Protein AF-A0A7J3RZM1-F1 (afdb_monomer)

pLDDT: mean 89.76, std 13.7, range [32.06, 98.75]

Mean predicted aligned error: 5.86 Å

Sequence (247 aa):
MGVCNAQDGSNRLFVVEQRDVIKWFYDSEGTDDEDVFLDMRHLVISGGELGLLGLAFHPQFKQNGFFFVDYTAPSPLRTVIAGNSVDANDPKTADEDSEVILLEVPRPYSNHNGGQLAFGPDGYLCIALGGGGSAGDLQGNAQNLSSLLGKILRIDVDKASEGRNYSISQNNPFVGNSIGYKEEIYAYGLRNPWRFSFDPMTGWLWAGDVGQDRMEEVDIISKGGNCGWNLMKGSLCYGHRAVTGPG

Foldseek 3Di:
DDWDDQPLPQQKIWDDDQAFWIKIDHPDPPDPDIDTADGGNVFADDDDQAGWQEKEHQPVCNPWQKIWTWHFGVDPTWIWIWIFGADPVDSSHTDHPRTDTFDIAGAPDPDLAQTYWYAFPVRWIKGAGALRDDPQSPVCQQVDQLHPHQATFTWAQVDADVPGNTHADPPAQCPPPPPNGDSRGQEGQAHRQNDWDADPVPSWIWTFGQFPDPDTDIDGRGGHYHPCPPQDDRPHGHPPDDDDDDD

Solvent-accessible surface area (backbone atoms only — not comparable to full-atom values): 13227 Å² total; per-residue (Å²): 115,46,78,50,66,59,83,59,80,75,54,42,39,35,37,36,40,32,60,27,39,31,34,35,32,55,80,51,94,92,57,91,60,62,49,71,27,40,84,35,70,92,57,36,40,53,57,92,68,33,10,35,56,21,67,31,55,37,98,53,22,75,81,68,39,34,32,35,40,24,32,23,30,64,89,69,51,22,43,37,34,31,38,34,32,38,24,94,90,43,79,75,28,47,33,88,86,46,70,40,73,60,48,76,44,80,37,89,44,70,34,36,55,30,23,34,43,43,68,45,100,86,73,30,46,31,38,26,27,6,29,29,24,76,81,78,38,83,81,47,23,18,72,33,51,70,42,75,30,1,19,36,31,42,37,31,72,94,37,65,38,97,97,38,60,30,32,70,51,88,82,33,65,38,51,90,59,93,82,61,52,46,36,46,38,28,25,32,10,34,46,16,30,51,44,68,48,68,40,90,87,79,64,47,36,39,32,40,28,52,49,82,95,83,54,72,42,78,43,79,63,42,86,61,35,69,64,38,19,62,54,24,57,79,98,39,64,39,66,100,61,78,77,87,73,87,132

Secondary structure (DSSP, 8-state):
-EEEE-SSSS-EEEEE-TTSEEEEEESSTT---EEEEEE-TTT---BTTBSEEEEEE-TTHHHH-EEEEEEEETTTTEEEEEEEEB-SS-TTSB-TT--EEEEEEE-SSSS--EEEEEE-TTSPEEEEE---SSTT-TT-TTT-TT--SSEEEEEBSSS-BTTBSSB--TTSTTTT-SS---TTEEEE--S-EEEEEE-TTT--EEEEE--SSS--EEEEE-TT-B--TTTEETTEESSS-------

Nearest PDB structures (foldseek):
  7pgm-assembly1_A  TM=8.875E-01  e=2.073E-18  Homo sapiens
  7pgm-assembly1_C  TM=8.847E-01  e=1.074E-17  Homo sapiens
  2wg3-assembly2_D  TM=8.428E-01  e=2.581E-17  Homo sapiens
  2wft-assembly1_A  TM=8.580E-01  e=6.203E-17  Homo sapiens
  2wft-assembly2_B  TM=7.097E-01  e=3.041E-16  Homo sapiens

Structure (mmCIF, N/CA/C/O backbone):
data_AF-A0A7J3RZM1-F1
#
_entry.id   AF-A0A7J3RZM1-F1
#
loop_
_atom_site.group_PDB
_atom_site.id
_atom_site.type_symbol
_atom_site.label_atom_id
_atom_site.label_alt_id
_atom_site.label_comp_id
_atom_site.label_asym_id
_atom_site.label_entity_id
_atom_site.label_seq_id
_atom_site.pdbx_PDB_ins_code
_atom_site.Cartn_x
_atom_site.Cartn_y
_atom_site.Cartn_z
_atom_site.occupancy
_atom_site.B_iso_or_equiv
_atom_site.auth_seq_id
_atom_site.auth_comp_id
_atom_site.auth_asym_id
_atom_site.auth_atom_id
_atom_site.pdbx_PDB_model_num
ATOM 1 N N . MET A 1 1 ? -4.788 13.576 0.664 1.00 58.31 1 MET A N 1
ATOM 2 C CA . MET A 1 1 ? -5.957 13.364 1.542 1.00 58.31 1 MET A CA 1
ATOM 3 C C . MET A 1 1 ? -6.674 12.108 1.076 1.00 58.31 1 MET A C 1
ATOM 5 O O . MET A 1 1 ? -6.875 11.945 -0.127 1.00 58.31 1 MET A O 1
ATOM 9 N N . GLY A 1 2 ? -6.950 11.181 1.984 1.00 81.81 2 GLY A N 1
ATOM 10 C CA . GLY A 1 2 ? -7.692 9.948 1.712 1.00 81.81 2 GLY A CA 1
ATOM 11 C C . GLY A 1 2 ? -8.795 9.786 2.747 1.00 81.81 2 GLY A C 1
ATOM 12 O O . GLY A 1 2 ? -8.611 10.220 3.881 1.00 81.81 2 GLY A O 1
ATOM 13 N N . VAL A 1 3 ? -9.922 9.203 2.344 1.00 90.88 3 VAL A N 1
ATOM 14 C CA . VAL A 1 3 ? -11.028 8.853 3.241 1.00 90.88 3 VAL A CA 1
ATOM 15 C C . VAL A 1 3 ? -11.356 7.384 3.018 1.00 90.88 3 VAL A C 1
ATOM 17 O O . VAL A 1 3 ? -11.506 6.965 1.869 1.00 90.88 3 VAL A O 1
ATOM 20 N N . CYS A 1 4 ? -11.446 6.598 4.087 1.00 92.38 4 CYS A N 1
ATOM 21 C CA . CYS A 1 4 ? -11.851 5.197 4.005 1.00 92.38 4 CYS A CA 1
ATOM 22 C C . CYS A 1 4 ? -12.697 4.774 5.212 1.00 92.38 4 CYS A C 1
ATOM 24 O O . CYS A 1 4 ? -12.737 5.447 6.237 1.00 92.38 4 CYS A O 1
ATOM 26 N N . ASN A 1 5 ? -13.394 3.650 5.068 1.00 93.50 5 ASN A N 1
ATOM 27 C CA . ASN A 1 5 ? -14.151 2.995 6.129 1.00 93.50 5 ASN A CA 1
ATOM 28 C C . ASN A 1 5 ? -13.469 1.663 6.470 1.00 93.50 5 ASN A C 1
ATOM 30 O O . ASN A 1 5 ? -12.991 0.970 5.571 1.00 93.50 5 ASN A O 1
ATOM 34 N N . ALA A 1 6 ? -13.452 1.297 7.751 1.00 94.69 6 ALA A N 1
ATOM 35 C CA . ALA A 1 6 ? -12.798 0.074 8.222 1.00 94.69 6 ALA A CA 1
ATOM 36 C C . ALA A 1 6 ? -13.621 -1.213 8.021 1.00 94.69 6 ALA A C 1
ATOM 38 O O . ALA A 1 6 ? -13.145 -2.304 8.322 1.00 94.69 6 ALA A O 1
ATOM 39 N N . GLN A 1 7 ? -14.857 -1.096 7.523 1.00 92.56 7 GLN A N 1
ATOM 40 C CA . GLN A 1 7 ? -15.795 -2.194 7.263 1.00 92.56 7 GLN A CA 1
ATOM 41 C C . GLN A 1 7 ? -16.082 -3.081 8.492 1.00 92.56 7 GLN A C 1
ATOM 43 O O . GLN A 1 7 ? -16.466 -4.242 8.373 1.00 92.56 7 GLN A O 1
ATOM 48 N N . ASP A 1 8 ? -15.958 -2.521 9.698 1.00 94.06 8 ASP A N 1
ATOM 49 C CA . ASP A 1 8 ? -16.234 -3.181 10.983 1.00 94.06 8 ASP A CA 1
ATOM 50 C C . ASP A 1 8 ? -17.713 -3.087 11.422 1.00 94.06 8 ASP A C 1
ATOM 52 O O . ASP A 1 8 ? -18.143 -3.735 12.388 1.00 94.06 8 ASP A O 1
ATOM 56 N N . GLY A 1 9 ? -18.516 -2.325 10.676 1.00 92.31 9 GLY A N 1
ATOM 57 C CA . GLY A 1 9 ? -19.917 -2.030 10.973 1.00 92.31 9 GLY A CA 1
ATOM 58 C C . GLY A 1 9 ? -20.113 -0.875 11.957 1.00 92.31 9 GLY A C 1
ATOM 59 O O . GLY A 1 9 ? -21.239 -0.664 12.399 1.00 92.31 9 GLY A O 1
ATOM 60 N N . SER A 1 10 ? -19.056 -0.132 12.308 1.00 91.44 10 SER A N 1
ATOM 61 C CA . SER A 1 10 ? -19.155 1.036 13.190 1.00 91.44 10 SER A CA 1
ATOM 62 C C . SER A 1 10 ? -19.579 2.316 12.459 1.00 91.44 10 SER A C 1
ATOM 64 O O . SER A 1 10 ? -19.814 3.323 13.116 1.00 91.44 10 SER A O 1
ATOM 66 N N . ASN A 1 11 ? -19.598 2.312 11.120 1.00 90.69 11 ASN A N 1
ATOM 67 C CA . ASN A 1 11 ? -19.803 3.492 10.265 1.00 90.69 11 ASN A CA 1
ATOM 68 C C . ASN A 1 11 ? -18.813 4.643 10.526 1.00 90.69 11 ASN A C 1
ATOM 70 O O . ASN A 1 11 ? -19.126 5.803 10.271 1.00 90.69 11 ASN A O 1
ATOM 74 N N . ARG A 1 12 ? -17.606 4.339 11.023 1.00 93.44 12 ARG A N 1
ATOM 75 C CA . ARG A 1 12 ? -16.536 5.339 11.120 1.00 93.44 12 ARG A CA 1
ATOM 76 C C . ARG A 1 12 ? -15.929 5.597 9.747 1.00 93.44 12 ARG A C 1
ATOM 78 O O . ARG A 1 12 ? -15.641 4.656 9.001 1.00 93.44 12 ARG A O 1
ATOM 85 N N . LEU A 1 13 ? -15.696 6.862 9.441 1.00 94.38 13 LEU A N 1
ATOM 86 C CA . LEU A 1 13 ? -14.844 7.301 8.349 1.00 94.38 13 LEU A CA 1
ATOM 87 C C . LEU A 1 13 ? -13.516 7.761 8.929 1.00 94.38 13 LEU A C 1
ATOM 89 O O . LEU A 1 13 ? -13.482 8.453 9.940 1.00 94.38 13 LEU A O 1
ATOM 93 N N . PHE A 1 14 ? -12.432 7.368 8.275 1.00 96.50 14 PHE A N 1
ATOM 94 C CA . PHE A 1 14 ? -11.070 7.699 8.661 1.00 96.50 14 PHE A CA 1
ATOM 95 C C . PHE A 1 14 ? -10.478 8.639 7.625 1.00 96.50 14 PHE A C 1
ATOM 97 O O . PHE A 1 14 ? -10.488 8.330 6.431 1.00 96.50 14 PHE A O 1
ATOM 104 N N . VAL A 1 15 ? -9.964 9.779 8.076 1.00 95.75 15 VAL A N 1
ATOM 105 C CA . VAL A 1 15 ? -9.339 10.798 7.233 1.00 95.75 15 VAL A CA 1
ATOM 106 C C . VAL A 1 15 ? -7.846 10.761 7.446 1.00 95.75 15 VAL A C 1
ATOM 108 O O . VAL A 1 15 ? -7.356 10.988 8.549 1.00 95.75 15 VAL A O 1
ATOM 111 N N . VAL A 1 16 ? -7.127 10.531 6.355 1.00 96.88 16 VAL A N 1
ATOM 112 C CA . VAL A 1 16 ? -5.675 10.651 6.315 1.00 96.88 16 VAL A CA 1
ATOM 113 C C . VAL A 1 16 ? -5.312 12.099 6.003 1.00 96.88 16 VAL A C 1
ATOM 115 O O . VAL A 1 16 ? -5.459 12.561 4.857 1.00 96.88 16 VAL A O 1
ATOM 118 N N . GLU A 1 17 ? -4.822 12.815 7.012 1.00 96.19 17 GLU A N 1
ATOM 119 C CA . GLU A 1 17 ? -4.208 14.123 6.832 1.00 96.19 17 GLU A CA 1
ATOM 120 C C . GLU A 1 17 ? -2.773 13.920 6.344 1.00 96.19 17 GLU A C 1
ATOM 122 O O . GLU A 1 17 ? -1.952 13.305 7.017 1.00 96.19 17 GLU A O 1
ATOM 127 N N . GLN A 1 18 ? -2.452 14.462 5.161 1.00 94.88 18 GLN A N 1
ATOM 128 C CA . GLN A 1 18 ? -1.146 14.251 4.513 1.00 94.88 18 GLN A CA 1
ATOM 129 C C . GLN A 1 18 ? 0.029 14.588 5.434 1.00 94.88 18 GLN A C 1
ATOM 131 O O . GLN A 1 18 ? 1.118 14.040 5.282 1.00 94.88 18 GLN A O 1
ATOM 136 N N . ARG A 1 19 ? -0.175 15.530 6.353 1.00 94.69 19 ARG A N 1
ATOM 137 C CA . ARG A 1 19 ? 0.885 16.025 7.205 1.00 94.69 19 ARG A CA 1
ATOM 138 C C . ARG A 1 19 ? 1.465 14.916 8.084 1.00 94.69 19 ARG A C 1
ATOM 140 O O . ARG A 1 19 ? 2.684 14.768 8.058 1.00 94.69 19 ARG A O 1
ATOM 147 N N . ASP A 1 20 ? 0.621 14.184 8.819 1.00 95.19 20 ASP A N 1
ATOM 148 C CA . ASP A 1 20 ? 1.076 13.301 9.908 1.00 95.19 20 ASP A CA 1
ATOM 149 C C . ASP A 1 20 ? -0.016 12.558 10.716 1.00 95.19 20 ASP A C 1
ATOM 151 O O . ASP A 1 20 ? 0.337 11.638 11.450 1.00 95.19 20 ASP A O 1
ATOM 155 N N . VAL A 1 21 ? -1.303 12.915 10.634 1.00 97.19 21 VAL A N 1
ATOM 156 C CA . VAL A 1 21 ? -2.342 12.372 11.537 1.00 97.19 21 VAL A CA 1
ATOM 157 C C . VAL A 1 21 ? -3.461 11.658 10.771 1.00 97.19 21 VAL A C 1
ATOM 159 O O . VAL A 1 21 ? -3.863 12.071 9.680 1.00 97.19 21 VAL A O 1
ATOM 162 N N . ILE A 1 22 ? -4.003 10.598 11.372 1.00 97.88 22 ILE A N 1
ATOM 163 C CA . ILE A 1 22 ? -5.267 9.975 10.970 1.00 97.88 22 ILE A CA 1
ATOM 164 C C . ILE A 1 22 ? -6.324 10.352 11.997 1.00 97.88 22 ILE A C 1
ATOM 166 O O . ILE A 1 22 ? -6.131 10.134 13.191 1.00 97.88 22 ILE A O 1
ATOM 170 N N . LYS A 1 23 ? -7.454 10.880 11.536 1.00 96.56 23 LYS A N 1
ATOM 171 C CA . LYS A 1 23 ? -8.636 11.140 12.370 1.00 96.56 23 LYS A CA 1
ATOM 172 C C . LYS A 1 23 ? -9.760 10.194 12.002 1.00 96.56 23 LYS A C 1
ATOM 174 O O . LYS A 1 23 ? -9.793 9.707 10.871 1.00 96.56 23 LYS A O 1
ATOM 179 N N . TRP A 1 24 ? -10.696 9.974 12.912 1.00 95.56 24 TRP A N 1
ATOM 180 C CA . TRP A 1 24 ? -11.954 9.306 12.603 1.00 95.56 24 TRP A CA 1
ATOM 181 C C . TRP A 1 24 ? -13.145 10.183 12.989 1.00 95.56 24 TRP A C 1
ATOM 183 O O . TRP A 1 24 ? -13.041 10.998 13.898 1.00 95.56 24 TRP A O 1
ATOM 193 N N . PHE A 1 25 ? -14.266 10.002 12.296 1.00 92.75 25 PHE A N 1
ATOM 194 C CA . PHE A 1 25 ? -15.570 10.574 12.643 1.00 92.75 25 PHE A CA 1
ATOM 195 C C . PHE A 1 25 ? -16.688 9.600 12.236 1.00 92.75 25 PHE A C 1
ATOM 197 O O . PHE A 1 25 ? -16.453 8.692 11.432 1.00 92.75 25 PHE A O 1
ATOM 204 N N . TYR A 1 26 ? -17.897 9.735 12.784 1.00 90.44 26 TYR A N 1
ATOM 205 C CA . TYR A 1 26 ? -19.038 8.908 12.358 1.00 90.44 26 TYR A CA 1
ATOM 206 C C . TYR A 1 26 ? -19.730 9.465 11.112 1.00 90.44 26 TYR A C 1
ATOM 208 O O . TYR A 1 26 ? -20.001 10.659 11.015 1.00 90.44 26 TYR A O 1
ATOM 216 N N . ASP A 1 27 ? -20.099 8.573 10.193 1.00 82.31 27 ASP A N 1
ATOM 217 C CA . ASP A 1 27 ? -20.959 8.884 9.047 1.00 82.31 27 ASP A CA 1
ATOM 218 C C . ASP A 1 27 ? -22.439 8.941 9.472 1.00 82.31 27 ASP A C 1
ATOM 220 O O . ASP A 1 27 ? -23.258 8.089 9.115 1.00 82.31 27 ASP A O 1
ATOM 224 N N . SER A 1 28 ? -22.777 9.904 10.332 1.00 78.44 28 SER A N 1
ATOM 225 C CA . SER A 1 28 ? -24.152 10.169 10.765 1.00 78.44 28 SER A CA 1
ATOM 226 C C . SER A 1 28 ? -24.427 11.664 10.879 1.00 78.44 28 SER A C 1
ATOM 228 O O . SER A 1 28 ? -23.623 12.416 11.427 1.00 78.44 28 SER A O 1
ATOM 230 N N . GLU A 1 29 ? -25.590 12.102 10.387 1.00 64.38 29 GLU A N 1
ATOM 231 C CA . GLU A 1 29 ? -26.009 13.501 10.506 1.00 64.38 29 GLU A CA 1
ATOM 232 C C . GLU A 1 29 ? -26.099 13.927 11.983 1.00 64.38 29 GLU A C 1
ATOM 234 O O . GLU A 1 29 ? -26.812 13.312 12.778 1.00 64.38 29 GLU A O 1
ATOM 239 N N . GLY A 1 30 ? -25.404 15.013 12.339 1.00 63.22 30 GLY A N 1
ATOM 240 C CA . GLY A 1 30 ? -25.536 15.677 13.640 1.00 63.22 30 GLY A CA 1
ATOM 241 C C . GLY A 1 30 ? -24.627 15.168 14.764 1.00 63.22 30 GLY A C 1
ATOM 242 O O . GLY A 1 30 ? -24.867 15.526 15.916 1.00 63.22 30 GLY A O 1
ATOM 243 N N . THR A 1 31 ? -23.604 14.361 14.468 1.00 64.19 31 THR A N 1
ATOM 244 C CA . THR A 1 31 ? -22.579 13.973 15.452 1.00 64.19 31 THR A CA 1
ATOM 245 C C . THR A 1 31 ? -21.262 14.699 15.181 1.00 64.19 31 THR A C 1
ATOM 247 O O . THR A 1 31 ? -20.612 14.410 14.182 1.00 64.19 31 THR A O 1
ATOM 250 N N . ASP A 1 32 ? -20.837 15.573 16.096 1.00 70.12 32 ASP A N 1
ATOM 251 C CA . ASP A 1 32 ? -19.494 16.189 16.102 1.00 70.12 32 ASP A CA 1
ATOM 252 C C . ASP A 1 32 ? -18.439 15.266 16.761 1.00 70.12 32 ASP A C 1
ATOM 254 O O . ASP A 1 32 ? -17.432 15.737 17.284 1.00 70.12 32 ASP A O 1
ATOM 258 N N . ASP A 1 33 ? -18.699 13.954 16.821 1.00 81.56 33 ASP A N 1
ATOM 259 C CA . ASP A 1 33 ? -17.798 12.990 17.462 1.00 81.56 33 ASP A CA 1
ATOM 260 C C . ASP A 1 33 ? -16.673 12.642 16.477 1.00 81.56 33 ASP A C 1
ATOM 262 O O . ASP A 1 33 ? -16.841 11.815 15.572 1.00 81.56 33 ASP A O 1
ATOM 266 N N . GLU A 1 34 ? -15.557 13.352 16.631 1.00 89.75 34 GLU A N 1
ATOM 267 C CA . GLU A 1 34 ? -14.291 13.131 15.942 1.00 89.75 34 GLU A CA 1
ATOM 268 C C . GLU A 1 34 ? -13.152 12.991 16.956 1.00 89.75 34 GLU A C 1
ATOM 270 O O . GLU A 1 34 ? -13.143 13.659 17.991 1.00 89.75 34 GLU A O 1
ATOM 275 N N . ASP A 1 35 ? -12.169 12.146 16.649 1.00 94.69 35 ASP A N 1
ATOM 276 C CA . ASP A 1 35 ? -10.944 12.046 17.445 1.00 94.69 35 ASP A CA 1
ATOM 277 C C . ASP A 1 35 ? -9.743 11.633 16.583 1.00 94.69 35 ASP A C 1
ATOM 279 O O . ASP A 1 35 ? -9.875 11.215 15.423 1.00 94.69 35 ASP A O 1
ATOM 283 N N . VAL A 1 36 ? -8.546 11.753 17.149 1.00 96.75 36 VAL A N 1
ATOM 284 C CA . VAL A 1 36 ? -7.316 11.236 16.555 1.00 96.75 36 VAL A CA 1
ATOM 285 C C . VAL A 1 36 ? -7.319 9.713 16.652 1.00 96.75 36 VAL A C 1
ATOM 287 O O . VAL A 1 36 ? -7.387 9.137 17.731 1.00 96.75 36 VAL A O 1
ATOM 290 N N . PHE A 1 37 ? -7.223 9.056 15.498 1.00 98.06 37 PHE A N 1
ATOM 291 C CA . PHE A 1 37 ? -7.005 7.617 15.423 1.00 98.06 37 PHE A CA 1
ATOM 292 C C . PHE A 1 37 ? -5.525 7.273 15.613 1.00 98.06 37 PHE A C 1
ATOM 294 O O . PHE A 1 37 ? -5.214 6.380 16.388 1.00 98.06 37 PHE A O 1
ATOM 301 N N . LEU A 1 38 ? -4.620 7.966 14.912 1.00 98.06 38 LEU A N 1
ATOM 302 C CA . LEU A 1 38 ? -3.173 7.727 14.964 1.00 98.06 38 LEU A CA 1
ATOM 303 C C . LEU A 1 38 ? -2.400 9.033 14.747 1.00 98.06 38 LEU A C 1
ATOM 305 O O . LEU A 1 38 ? -2.690 9.766 13.797 1.00 98.06 38 LEU A O 1
ATOM 309 N N . ASP A 1 39 ? -1.382 9.281 15.572 1.00 97.50 39 ASP A N 1
ATOM 310 C CA . ASP A 1 39 ? -0.485 10.433 15.471 1.00 97.50 39 ASP A CA 1
ATOM 311 C C . ASP A 1 39 ? 0.937 10.018 15.065 1.00 97.50 39 ASP A C 1
ATOM 313 O O . ASP A 1 39 ? 1.668 9.388 15.825 1.00 97.50 39 ASP A O 1
ATOM 317 N N . MET A 1 40 ? 1.364 10.406 13.861 1.00 96.81 40 MET A N 1
ATOM 318 C CA . MET A 1 40 ? 2.682 10.059 13.315 1.00 96.81 40 MET A CA 1
ATOM 319 C C . MET A 1 40 ? 3.592 11.282 13.132 1.00 96.81 40 MET A C 1
ATOM 321 O O . MET A 1 40 ? 4.552 11.238 12.354 1.00 96.81 40 MET A O 1
ATOM 325 N N . ARG A 1 41 ? 3.341 12.386 13.853 1.00 95.94 41 ARG A N 1
ATOM 326 C CA . ARG A 1 41 ? 4.104 13.652 13.727 1.00 95.94 41 ARG A CA 1
ATOM 327 C C . ARG A 1 41 ? 5.611 13.496 13.893 1.00 95.94 41 ARG A C 1
ATOM 329 O O . ARG A 1 41 ? 6.379 14.289 13.356 1.00 95.94 41 ARG A O 1
ATOM 336 N N . HIS A 1 42 ? 6.034 12.492 14.652 1.00 94.75 42 HIS A N 1
ATOM 337 C CA . HIS A 1 42 ? 7.438 12.223 14.938 1.00 94.75 42 HIS A CA 1
ATOM 338 C C . HIS A 1 42 ? 8.134 11.359 13.868 1.00 94.75 42 HIS A C 1
ATOM 340 O O . HIS A 1 42 ? 9.364 11.302 13.851 1.00 94.75 42 HIS A O 1
ATOM 346 N N . LEU A 1 43 ? 7.375 10.726 12.966 1.00 95.75 43 LEU A N 1
ATOM 347 C CA . LEU A 1 43 ? 7.879 9.812 11.930 1.00 95.75 43 LEU A CA 1
ATOM 348 C C . LEU A 1 43 ? 7.840 10.430 10.528 1.00 95.75 43 LEU A C 1
ATOM 350 O O . LEU A 1 43 ? 8.693 10.134 9.685 1.00 95.75 43 LEU A O 1
ATOM 354 N N . VAL A 1 44 ? 6.848 11.284 10.268 1.00 97.12 44 VAL A N 1
ATOM 355 C CA . VAL A 1 44 ? 6.508 11.731 8.915 1.00 97.12 44 VAL A CA 1
ATOM 356 C C . VAL A 1 44 ? 7.220 13.030 8.541 1.00 97.12 44 VAL A C 1
ATOM 358 O O . VAL A 1 44 ? 7.212 14.015 9.276 1.00 97.12 44 VAL A O 1
ATOM 361 N N . ILE A 1 45 ? 7.779 13.064 7.329 1.00 97.19 45 ILE A N 1
ATOM 362 C CA . ILE A 1 45 ? 8.107 14.311 6.629 1.00 97.19 45 ILE A CA 1
ATOM 363 C C . ILE A 1 45 ? 7.072 14.560 5.529 1.00 97.19 45 ILE A C 1
ATOM 365 O O . ILE A 1 45 ? 6.797 13.685 4.708 1.00 97.19 45 ILE A O 1
ATOM 369 N N . SER A 1 46 ? 6.507 15.766 5.493 1.00 95.38 46 SER A N 1
ATOM 370 C CA . SER A 1 46 ? 5.448 16.145 4.552 1.00 95.38 46 SER A CA 1
ATOM 371 C C . SER A 1 46 ? 5.788 17.402 3.747 1.00 95.38 46 SER A C 1
ATOM 373 O O . SER A 1 46 ? 6.669 18.185 4.107 1.00 95.38 46 SER A O 1
ATOM 375 N N . GLY A 1 47 ? 5.101 17.575 2.613 1.00 93.19 47 GLY A N 1
ATOM 376 C CA . GLY A 1 47 ? 5.278 18.698 1.689 1.00 93.19 47 GLY A CA 1
ATOM 377 C C . GLY A 1 47 ? 5.338 18.249 0.227 1.00 93.19 47 GLY A C 1
ATOM 378 O O . GLY A 1 47 ? 5.981 17.255 -0.105 1.00 93.19 47 GLY A O 1
ATOM 379 N N . GLY A 1 48 ? 4.669 18.979 -0.669 1.00 91.69 48 GLY A N 1
ATOM 380 C CA . GLY A 1 48 ? 4.483 18.520 -2.049 1.00 91.69 48 GLY A CA 1
ATOM 381 C C . GLY A 1 48 ? 3.702 17.203 -2.074 1.00 91.69 48 GLY A C 1
ATOM 382 O O . GLY A 1 48 ? 2.587 17.143 -1.563 1.00 91.69 48 GLY A O 1
ATOM 383 N N . GLU A 1 49 ? 4.297 16.145 -2.628 1.00 92.50 49 GLU A N 1
ATOM 384 C CA . GLU A 1 49 ? 3.718 14.792 -2.613 1.00 92.50 49 GLU A CA 1
ATOM 385 C C . GLU A 1 49 ? 4.131 13.968 -1.378 1.00 92.50 49 GLU A C 1
ATOM 387 O O . GLU A 1 49 ? 3.633 12.860 -1.195 1.00 92.50 49 GLU A O 1
ATOM 392 N N . LEU A 1 50 ? 5.053 14.457 -0.538 1.00 95.94 50 LEU A N 1
ATOM 393 C CA . LEU A 1 50 ? 5.502 13.765 0.678 1.00 95.94 50 LEU A CA 1
ATOM 394 C C . LEU A 1 50 ? 4.418 13.788 1.763 1.00 95.94 50 LEU A C 1
ATOM 396 O O . LEU A 1 50 ? 3.646 14.748 1.847 1.00 95.94 50 LEU A O 1
ATOM 400 N N . GLY A 1 51 ? 4.426 12.793 2.646 1.00 96.94 51 GLY A N 1
ATOM 401 C CA . GLY A 1 51 ? 3.577 12.771 3.837 1.00 96.94 51 GLY A CA 1
ATOM 402 C C . GLY A 1 51 ? 3.091 11.377 4.201 1.00 96.94 51 GLY A C 1
ATOM 403 O O . GLY A 1 51 ? 3.694 10.391 3.779 1.00 96.94 51 GLY A O 1
ATOM 404 N N . LEU A 1 52 ? 1.994 11.322 4.953 1.00 97.50 52 LEU A N 1
ATOM 405 C CA . LEU A 1 52 ? 1.169 10.138 5.179 1.00 97.50 52 LEU A CA 1
ATOM 406 C C . LEU A 1 52 ? 0.164 10.008 4.020 1.00 97.50 52 LEU A C 1
ATOM 408 O O . LEU A 1 52 ? -0.672 10.889 3.802 1.00 97.50 52 LEU A O 1
ATOM 412 N N . LEU A 1 53 ? 0.288 8.954 3.214 1.00 96.06 53 LEU A N 1
ATOM 413 C CA . LEU A 1 53 ? -0.351 8.851 1.894 1.00 96.06 53 LEU A CA 1
ATOM 414 C C . LEU A 1 53 ? -1.382 7.723 1.793 1.00 96.06 53 LEU A C 1
ATOM 416 O O . LEU A 1 53 ? -2.380 7.877 1.070 1.00 96.06 53 LEU A O 1
ATOM 420 N N . GLY A 1 54 ? -1.159 6.630 2.523 1.00 96.31 54 GLY A N 1
ATOM 421 C CA . GLY A 1 54 ? -1.970 5.418 2.461 1.00 96.31 54 GLY A CA 1
ATOM 422 C C . GLY A 1 54 ? -2.508 4.988 3.815 1.00 96.31 54 GLY A C 1
ATOM 423 O O . GLY A 1 54 ? -1.818 5.089 4.824 1.00 96.31 54 GLY A O 1
ATOM 424 N N . LEU A 1 55 ? -3.737 4.473 3.801 1.00 98.19 55 LEU A N 1
ATOM 425 C CA . LEU A 1 55 ? -4.377 3.771 4.908 1.00 98.19 55 LEU A CA 1
ATOM 426 C C . LEU A 1 55 ? -5.220 2.633 4.331 1.00 98.19 55 LEU A C 1
ATOM 428 O O . LEU A 1 55 ? -6.085 2.876 3.487 1.00 98.19 55 LEU A O 1
ATOM 432 N N . ALA A 1 56 ? -4.990 1.411 4.801 1.00 98.12 56 ALA A N 1
ATOM 433 C CA . ALA A 1 56 ? -5.828 0.257 4.504 1.00 98.12 56 ALA A CA 1
ATOM 434 C C . ALA A 1 56 ? -6.091 -0.544 5.779 1.00 98.12 56 ALA A C 1
ATOM 436 O O . ALA A 1 56 ? -5.165 -0.884 6.508 1.00 98.12 56 ALA A O 1
ATOM 437 N N . PHE A 1 57 ? -7.351 -0.883 6.028 1.00 98.38 57 PHE A N 1
ATOM 438 C CA . PHE A 1 57 ? -7.724 -1.789 7.109 1.00 98.38 57 PHE A CA 1
ATOM 439 C C . PHE A 1 57 ? -7.624 -3.235 6.634 1.00 98.38 57 PHE A C 1
ATOM 441 O O . PHE A 1 57 ? -7.948 -3.532 5.482 1.00 98.38 57 PHE A O 1
ATOM 448 N N . HIS A 1 58 ? -7.180 -4.132 7.514 1.00 98.50 58 HIS A N 1
ATOM 449 C CA . HIS A 1 58 ? -7.177 -5.559 7.222 1.00 98.50 58 HIS A CA 1
ATOM 450 C C . HIS A 1 58 ? -8.605 -6.043 6.896 1.00 98.50 58 HIS A C 1
ATOM 452 O O . HIS A 1 58 ? -9.549 -5.602 7.553 1.00 98.50 58 HIS A O 1
ATOM 458 N N . PRO A 1 59 ? -8.817 -6.999 5.970 1.00 97.50 59 PRO A N 1
ATOM 459 C CA . PRO A 1 59 ? -10.156 -7.531 5.681 1.00 97.50 59 PRO A CA 1
ATOM 460 C C . PRO A 1 59 ? -10.867 -8.146 6.899 1.00 97.50 59 PRO A C 1
ATOM 462 O O . PRO A 1 59 ? -12.087 -8.280 6.916 1.00 97.50 59 PRO A O 1
ATOM 465 N N . GLN A 1 60 ? -10.099 -8.513 7.929 1.00 97.19 60 GLN A N 1
ATOM 466 C CA . GLN A 1 60 ? -10.580 -9.020 9.220 1.00 97.19 60 GLN A CA 1
ATOM 467 C C . GLN A 1 60 ? -10.405 -8.004 10.363 1.00 97.19 60 GLN A C 1
ATOM 469 O O . GLN A 1 60 ? -10.303 -8.400 11.523 1.00 97.19 60 GLN A O 1
ATOM 474 N N . PHE A 1 61 ? -10.355 -6.701 10.062 1.00 97.88 61 PHE A N 1
ATOM 475 C CA . PHE A 1 61 ? -10.084 -5.642 11.042 1.00 97.88 61 PHE A CA 1
ATOM 476 C C . PHE A 1 61 ? -10.998 -5.710 12.269 1.00 97.88 61 PHE A C 1
ATOM 478 O O . PHE A 1 61 ? -10.539 -5.561 13.395 1.00 97.88 61 PHE A O 1
ATOM 485 N N . LYS A 1 62 ? -12.281 -6.040 12.081 1.00 96.19 62 LYS A N 1
ATOM 486 C CA . LYS A 1 62 ? -13.228 -6.224 13.192 1.00 96.19 62 LYS A CA 1
ATOM 487 C C . LYS A 1 62 ? -12.791 -7.298 14.198 1.00 96.19 62 LYS A C 1
ATOM 489 O O . LYS A 1 62 ? -13.193 -7.246 15.356 1.00 96.19 62 LYS A O 1
ATOM 494 N N . GLN A 1 63 ? -12.042 -8.302 13.747 1.00 95.88 63 GLN A N 1
ATOM 495 C CA . GLN A 1 63 ? -11.574 -9.411 14.574 1.00 95.88 63 GLN A CA 1
ATOM 496 C C . GLN A 1 63 ? -10.149 -9.199 15.086 1.00 95.88 63 GLN A C 1
ATOM 498 O O . GLN A 1 63 ? -9.867 -9.590 16.214 1.00 95.88 63 GLN A O 1
ATOM 503 N N . ASN A 1 64 ? -9.258 -8.637 14.264 1.00 96.88 64 ASN A N 1
ATOM 504 C CA . ASN A 1 64 ? -7.825 -8.578 14.563 1.00 96.88 64 ASN A CA 1
ATOM 505 C C . ASN A 1 64 ? -7.284 -7.170 14.844 1.00 96.88 64 ASN A C 1
ATOM 507 O O . ASN A 1 64 ? -6.173 -7.051 15.344 1.00 96.88 64 ASN A O 1
ATOM 511 N N . GLY A 1 65 ? -8.042 -6.116 14.540 1.00 97.69 65 GLY A N 1
AT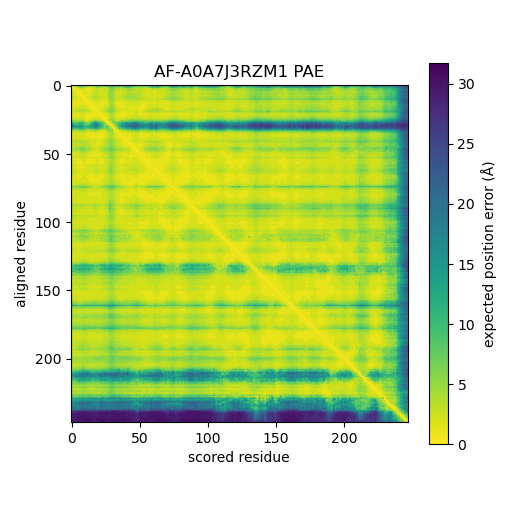OM 512 C CA . GLY A 1 65 ? -7.639 -4.735 14.783 1.00 97.69 65 GLY A CA 1
ATOM 513 C C . GLY A 1 65 ? -6.471 -4.239 13.926 1.00 97.69 65 GLY A C 1
ATOM 514 O O . GLY A 1 65 ? -5.956 -3.163 14.213 1.00 97.69 65 GLY A O 1
ATOM 515 N N . PHE A 1 66 ? -6.042 -4.979 12.895 1.00 98.56 66 PHE A N 1
ATOM 516 C CA . PHE A 1 66 ? -4.867 -4.618 12.096 1.00 98.56 66 PHE A CA 1
ATOM 517 C C . PHE A 1 66 ? -5.175 -3.654 10.953 1.00 98.56 66 PHE A C 1
ATOM 519 O O . PHE A 1 66 ? -6.135 -3.819 10.195 1.00 98.56 66 PHE A O 1
ATOM 526 N N . PHE A 1 67 ? -4.300 -2.677 10.767 1.00 98.75 67 PHE A N 1
ATOM 527 C CA . PHE A 1 67 ? -4.352 -1.731 9.661 1.00 98.75 67 PHE A CA 1
ATOM 528 C C . PHE A 1 67 ? -2.940 -1.371 9.198 1.00 98.75 67 PHE A C 1
ATOM 530 O O . PHE A 1 67 ? -1.952 -1.667 9.864 1.00 98.75 67 PHE A O 1
ATOM 537 N N . PHE A 1 68 ? -2.839 -0.760 8.024 1.00 98.75 68 PHE A N 1
ATOM 538 C CA . PHE A 1 68 ? -1.577 -0.531 7.333 1.00 98.75 68 PHE A CA 1
ATOM 539 C C . PHE A 1 68 ? -1.504 0.898 6.828 1.00 98.75 68 PHE A C 1
ATOM 541 O O . PHE A 1 68 ? -2.501 1.435 6.337 1.00 98.75 68 PHE A O 1
ATOM 548 N N . VAL A 1 69 ? -0.317 1.486 6.921 1.00 98.56 69 VAL A N 1
ATOM 549 C CA . VAL A 1 69 ? -0.040 2.863 6.514 1.00 98.56 69 VAL A CA 1
ATOM 550 C C . VAL A 1 69 ? 1.112 2.922 5.519 1.00 98.56 69 VAL A C 1
ATOM 552 O O . VAL A 1 69 ? 2.021 2.093 5.555 1.00 98.56 69 VAL A O 1
ATOM 555 N N . ASP A 1 70 ? 1.051 3.907 4.625 1.00 98.31 70 ASP A N 1
ATOM 556 C CA . ASP A 1 70 ? 2.150 4.309 3.741 1.00 98.31 70 ASP A CA 1
ATOM 557 C C . ASP A 1 70 ? 2.505 5.755 4.066 1.00 98.31 70 ASP A C 1
ATOM 559 O O . ASP A 1 70 ? 1.641 6.638 3.992 1.00 98.31 70 ASP A O 1
ATOM 563 N N . TYR A 1 71 ? 3.758 5.997 4.445 1.00 98.00 71 TYR A N 1
ATOM 564 C CA . TYR A 1 71 ? 4.240 7.336 4.747 1.00 98.00 71 TYR A CA 1
ATOM 565 C C . TYR A 1 71 ? 5.667 7.584 4.270 1.00 98.00 71 TYR A C 1
ATOM 567 O O . TYR A 1 71 ? 6.439 6.677 3.968 1.00 98.00 71 TYR A O 1
ATOM 575 N N . THR A 1 72 ? 6.039 8.860 4.195 1.00 98.19 72 THR A N 1
ATOM 576 C CA . THR A 1 72 ? 7.413 9.271 3.912 1.00 98.19 72 THR A CA 1
ATOM 577 C C . THR A 1 72 ? 8.162 9.559 5.207 1.00 98.19 72 THR A C 1
ATOM 579 O O . THR A 1 72 ? 7.764 10.448 5.958 1.00 98.19 72 THR A O 1
ATOM 582 N N . ALA A 1 73 ? 9.297 8.890 5.408 1.00 97.88 73 ALA A N 1
ATOM 583 C CA . ALA A 1 73 ? 10.213 9.148 6.515 1.00 97.88 73 ALA A CA 1
ATOM 584 C C . ALA A 1 73 ? 11.479 9.900 6.046 1.00 97.88 73 ALA A C 1
ATOM 586 O O . ALA A 1 73 ? 11.963 9.661 4.930 1.00 97.88 73 ALA A O 1
ATOM 587 N N . PRO A 1 74 ? 12.043 10.804 6.870 1.00 96.88 74 PRO A N 1
ATOM 588 C CA . PRO A 1 74 ? 13.309 11.471 6.581 1.00 96.88 74 PRO A CA 1
ATOM 589 C C . PRO A 1 74 ? 14.530 10.607 6.960 1.00 96.88 74 PRO A C 1
ATOM 591 O O . PRO A 1 74 ? 14.425 9.633 7.701 1.00 96.88 74 PRO A O 1
ATOM 594 N N . SER A 1 75 ? 15.714 11.023 6.494 1.00 93.69 75 SER A N 1
ATOM 595 C CA . SER A 1 75 ? 17.034 10.565 6.976 1.00 93.69 75 SER A CA 1
ATOM 596 C C . SER A 1 75 ? 17.290 9.038 6.994 1.00 93.69 75 SER A C 1
ATOM 598 O O . SER A 1 75 ? 17.452 8.467 8.070 1.00 93.69 75 SER A O 1
ATOM 600 N N . PRO A 1 76 ? 17.436 8.366 5.832 1.00 95.69 76 PRO A N 1
ATOM 601 C CA . PRO A 1 76 ? 17.316 8.897 4.475 1.00 95.69 76 PRO A CA 1
ATOM 602 C C . PRO A 1 76 ? 15.852 9.011 4.037 1.00 95.69 76 PRO A C 1
ATOM 604 O O . PRO A 1 76 ? 14.969 8.368 4.607 1.00 95.69 76 PRO A O 1
ATOM 607 N N . LEU A 1 77 ? 15.607 9.820 3.000 1.00 96.94 77 LEU A N 1
ATOM 608 C CA . LEU A 1 77 ? 14.280 9.946 2.402 1.00 96.94 77 LEU A CA 1
ATOM 609 C C . LEU A 1 77 ? 13.827 8.594 1.836 1.00 96.94 77 LEU A C 1
ATOM 611 O O . LEU A 1 77 ? 14.488 8.022 0.963 1.00 96.94 77 LEU A O 1
ATOM 615 N N . ARG A 1 78 ? 12.693 8.093 2.322 1.00 98.06 78 ARG A N 1
ATOM 616 C CA . ARG A 1 78 ? 12.143 6.794 1.921 1.00 98.06 78 ARG A CA 1
ATOM 617 C C . ARG A 1 78 ? 10.633 6.730 2.111 1.00 98.06 78 ARG A C 1
ATOM 619 O O . ARG A 1 78 ? 10.088 7.447 2.947 1.00 98.06 78 ARG A O 1
ATOM 626 N N . THR A 1 79 ? 9.982 5.863 1.342 1.00 98.00 79 THR A N 1
ATOM 627 C CA . THR A 1 79 ? 8.631 5.388 1.656 1.00 98.00 79 THR A CA 1
ATOM 628 C C . THR A 1 79 ? 8.741 4.276 2.692 1.00 98.00 79 THR A C 1
ATOM 630 O O . THR A 1 79 ? 9.595 3.398 2.549 1.00 98.00 79 THR A O 1
ATOM 633 N N . VAL A 1 80 ? 7.875 4.300 3.695 1.00 98.62 80 VAL A N 1
ATOM 634 C CA . VAL A 1 80 ? 7.708 3.245 4.689 1.00 98.62 80 VAL A CA 1
ATOM 635 C C . VAL A 1 80 ? 6.292 2.697 4.569 1.00 98.62 80 VAL A C 1
ATOM 637 O O . VAL A 1 80 ? 5.332 3.465 4.566 1.00 98.62 80 VAL A O 1
ATOM 640 N N . ILE A 1 81 ? 6.178 1.374 4.466 1.00 98.75 81 ILE A N 1
ATOM 641 C CA . ILE A 1 81 ? 4.916 0.648 4.594 1.00 98.75 81 ILE A CA 1
ATOM 642 C C . ILE A 1 81 ? 4.982 -0.110 5.911 1.00 98.75 81 ILE A C 1
ATOM 644 O O . ILE A 1 81 ? 5.887 -0.928 6.102 1.00 98.75 81 ILE A O 1
ATOM 648 N N . ALA A 1 82 ? 4.021 0.142 6.792 1.00 98.69 82 ALA A N 1
ATOM 649 C CA . ALA A 1 82 ? 3.975 -0.453 8.121 1.00 98.69 82 ALA A CA 1
ATOM 650 C C . ALA A 1 82 ? 2.584 -1.004 8.444 1.00 98.69 82 ALA A C 1
ATOM 652 O O . ALA A 1 82 ? 1.572 -0.440 8.022 1.00 98.69 82 ALA A O 1
ATOM 653 N N . GLY A 1 83 ? 2.547 -2.113 9.183 1.00 98.62 83 GLY A N 1
ATOM 654 C CA . GLY A 1 83 ? 1.353 -2.617 9.857 1.00 98.62 83 GLY A CA 1
ATOM 655 C C . GLY A 1 83 ? 1.283 -2.090 11.287 1.00 98.62 83 GLY A C 1
ATOM 656 O O . GLY A 1 83 ? 2.315 -1.876 11.911 1.00 98.62 83 GLY A O 1
ATOM 657 N N . ASN A 1 84 ? 0.074 -1.876 11.788 1.00 98.62 84 ASN A N 1
ATOM 658 C CA . ASN A 1 84 ? -0.226 -1.381 13.130 1.00 98.62 84 ASN A CA 1
ATOM 659 C C . ASN A 1 84 ? -1.489 -2.082 13.654 1.00 98.62 84 ASN A C 1
ATOM 661 O O . ASN A 1 84 ? -2.248 -2.673 12.874 1.00 98.62 84 ASN A O 1
ATOM 665 N N . SER A 1 85 ? -1.751 -1.981 14.955 1.00 98.50 85 SER A N 1
ATOM 666 C CA . SER A 1 85 ? -2.988 -2.443 15.591 1.00 98.50 85 SER A CA 1
ATOM 667 C C . SER A 1 85 ? -3.684 -1.340 16.380 1.00 98.50 85 SER A C 1
ATOM 669 O O . SER A 1 85 ? -3.071 -0.360 16.796 1.00 98.50 85 SER A O 1
ATOM 671 N N . VAL A 1 86 ? -4.990 -1.497 16.586 1.00 98.25 86 VAL A N 1
ATOM 672 C CA . VAL A 1 86 ? -5.739 -0.666 17.540 1.00 98.25 86 VAL A CA 1
ATOM 673 C C . VAL A 1 86 ? -5.281 -0.905 18.980 1.00 98.25 86 VAL A C 1
ATOM 675 O O . VAL A 1 86 ? -4.790 -1.991 19.297 1.00 98.25 86 VAL A O 1
ATOM 678 N N . ASP A 1 87 ? -5.495 0.079 19.854 1.00 97.31 87 ASP A N 1
ATOM 679 C CA . ASP A 1 87 ? -5.299 -0.092 21.294 1.00 97.31 87 ASP A CA 1
ATOM 680 C C . ASP A 1 87 ? -6.271 -1.163 21.819 1.00 97.31 87 ASP A C 1
ATOM 682 O O . ASP A 1 87 ? -7.473 -1.163 21.529 1.00 97.31 87 ASP A O 1
ATOM 686 N N . ALA A 1 88 ? -5.745 -2.118 22.588 1.00 93.69 88 ALA A N 1
ATOM 687 C CA . ALA A 1 88 ? -6.525 -3.234 23.120 1.00 93.69 88 ALA A CA 1
ATOM 688 C C . ALA A 1 88 ? -7.595 -2.799 24.143 1.00 93.69 88 ALA A C 1
ATOM 690 O O . ALA A 1 88 ? -8.569 -3.523 24.364 1.00 93.69 88 ALA A O 1
ATOM 691 N N . ASN A 1 89 ? -7.410 -1.641 24.777 1.00 95.31 89 ASN A N 1
ATOM 692 C CA . ASN A 1 89 ? -8.324 -1.041 25.744 1.00 95.31 89 ASN A CA 1
ATOM 693 C C . ASN A 1 89 ? -9.265 -0.017 25.095 1.00 95.31 89 ASN A C 1
ATOM 695 O O . ASN A 1 89 ? -10.367 0.179 25.611 1.00 95.31 89 ASN A O 1
ATOM 699 N N . ASP A 1 90 ? -8.862 0.601 23.979 1.00 94.31 90 ASP A N 1
ATOM 700 C CA . ASP A 1 90 ? -9.705 1.504 23.193 1.00 94.31 90 ASP A CA 1
ATOM 701 C C . ASP A 1 90 ? -9.567 1.282 21.670 1.00 94.31 90 ASP A C 1
ATOM 703 O O . ASP A 1 90 ? -8.724 1.888 21.012 1.00 94.31 90 ASP A O 1
ATOM 707 N N . PRO A 1 91 ? -10.459 0.492 21.040 1.00 90.44 91 PRO A N 1
ATOM 708 C CA . PRO A 1 91 ? -10.413 0.247 19.598 1.00 90.44 91 PRO A CA 1
ATOM 709 C C . PRO A 1 91 ? -10.793 1.476 18.742 1.00 90.44 91 PRO A C 1
ATOM 711 O O . PRO A 1 91 ? -10.908 1.380 17.507 1.00 90.44 91 PRO A O 1
ATOM 714 N N . LYS A 1 92 ? -11.048 2.634 19.371 1.00 93.25 92 LYS A N 1
ATOM 715 C CA . LYS A 1 92 ? -11.178 3.925 18.691 1.00 93.25 92 LYS A CA 1
ATOM 716 C C . LYS A 1 92 ? -9.843 4.603 18.407 1.00 93.25 92 LYS A C 1
ATOM 718 O O . LYS A 1 92 ? -9.842 5.500 17.569 1.00 93.25 92 LYS A O 1
ATOM 723 N N . THR A 1 93 ? -8.746 4.147 19.003 1.00 96.81 93 THR A N 1
ATOM 724 C CA . THR A 1 93 ? -7.395 4.671 18.777 1.00 96.81 93 THR A CA 1
ATOM 725 C C . THR A 1 93 ? -6.439 3.560 18.344 1.00 96.81 93 THR A C 1
ATOM 727 O O . THR A 1 93 ? -6.692 2.369 18.539 1.00 96.81 93 THR A O 1
ATOM 730 N N . ALA A 1 94 ? -5.344 3.944 17.699 1.00 97.94 94 ALA A N 1
ATOM 731 C CA . ALA A 1 94 ? -4.216 3.074 17.411 1.00 97.94 94 ALA A CA 1
ATOM 732 C C . ALA A 1 94 ? -3.330 2.900 18.652 1.00 97.94 94 ALA A C 1
ATOM 734 O O . ALA A 1 94 ? -3.211 3.818 19.461 1.00 97.94 94 ALA A O 1
ATOM 735 N N . ASP A 1 95 ? -2.677 1.746 18.763 1.00 97.88 95 ASP A N 1
ATOM 736 C CA . ASP A 1 95 ? -1.543 1.561 19.665 1.00 97.88 95 ASP A CA 1
ATOM 737 C C . ASP A 1 95 ? -0.288 2.137 18.987 1.00 97.88 95 ASP A C 1
ATOM 739 O O . ASP A 1 95 ? 0.180 1.598 17.979 1.00 97.88 95 ASP A O 1
ATOM 743 N N . GLU A 1 96 ? 0.236 3.248 19.512 1.00 94.06 96 GLU A N 1
ATOM 744 C CA . GLU A 1 96 ? 1.401 3.950 18.952 1.00 94.06 96 GLU A CA 1
ATOM 745 C C . GLU A 1 96 ? 2.687 3.104 18.979 1.00 94.06 96 GLU A C 1
ATOM 747 O O . GLU A 1 96 ? 3.587 3.344 18.175 1.00 94.06 96 GLU A O 1
ATOM 752 N N . ASP A 1 97 ? 2.759 2.081 19.838 1.00 95.81 97 ASP A N 1
ATOM 753 C CA . ASP A 1 97 ? 3.915 1.187 19.962 1.00 95.81 97 ASP A CA 1
ATOM 754 C C . ASP A 1 97 ? 3.775 -0.093 19.109 1.00 95.81 97 ASP A C 1
ATOM 756 O O . ASP A 1 97 ? 4.671 -0.944 19.097 1.00 95.81 97 ASP A O 1
ATOM 760 N N . SER A 1 98 ? 2.669 -0.250 18.371 1.00 98.06 98 SER A N 1
ATOM 761 C CA . SER A 1 98 ? 2.366 -1.468 17.601 1.00 98.06 98 SER A CA 1
ATOM 762 C C . SER A 1 98 ? 2.998 -1.533 16.206 1.00 98.06 98 SER A C 1
ATOM 764 O O . SER A 1 98 ? 2.782 -2.515 15.488 1.00 98.06 98 SER A O 1
ATOM 766 N N . GLU A 1 99 ? 3.760 -0.512 15.799 1.00 98.12 99 GLU A N 1
ATOM 767 C CA . GLU A 1 99 ? 4.281 -0.413 14.434 1.00 98.12 99 GLU A CA 1
ATOM 768 C C . GLU A 1 99 ? 5.212 -1.587 14.085 1.00 98.12 99 GLU A C 1
ATOM 770 O O . GLU A 1 99 ? 6.239 -1.842 14.718 1.00 98.12 99 GLU A O 1
ATOM 775 N N . VAL A 1 100 ? 4.880 -2.271 12.990 1.00 98.25 100 VAL A N 1
ATOM 776 C CA . VAL A 1 100 ? 5.706 -3.301 12.366 1.00 98.25 100 VAL A CA 1
ATOM 777 C C . VAL A 1 100 ? 6.016 -2.895 10.931 1.00 98.25 100 VAL A C 1
ATOM 779 O O . VAL A 1 100 ? 5.158 -2.920 10.046 1.00 98.25 100 VAL A O 1
ATOM 782 N N . ILE A 1 101 ? 7.283 -2.574 10.675 1.00 98.44 101 ILE A N 1
ATOM 783 C CA . ILE A 1 101 ? 7.768 -2.217 9.340 1.00 98.44 101 ILE A CA 1
ATOM 784 C C . ILE A 1 101 ? 7.669 -3.424 8.400 1.00 98.44 101 ILE A C 1
ATOM 786 O O . ILE A 1 101 ? 8.256 -4.480 8.655 1.00 98.44 101 ILE A O 1
ATOM 790 N N . LEU A 1 102 ? 6.954 -3.257 7.287 1.00 98.69 102 LEU A N 1
ATOM 791 C CA . LEU A 1 102 ? 6.860 -4.247 6.216 1.00 98.69 102 LEU A CA 1
ATOM 792 C C . LEU A 1 102 ? 7.892 -3.960 5.127 1.00 98.69 102 LEU A C 1
ATOM 794 O O . LEU A 1 102 ? 8.638 -4.851 4.733 1.00 98.69 102 LEU A O 1
ATOM 798 N N . LEU A 1 103 ? 7.959 -2.721 4.642 1.00 98.19 103 LEU A N 1
ATOM 799 C CA . LEU A 1 103 ? 8.858 -2.321 3.561 1.00 98.19 103 LEU A CA 1
ATOM 800 C C . LEU A 1 103 ? 9.419 -0.924 3.809 1.00 98.19 103 LEU A C 1
ATOM 802 O O . LEU A 1 103 ? 8.690 -0.013 4.189 1.00 98.19 103 LEU A O 1
ATOM 806 N N . GLU A 1 104 ? 10.696 -0.744 3.477 1.00 98.00 104 GLU A N 1
ATOM 807 C CA . GLU A 1 104 ? 11.332 0.567 3.363 1.00 98.00 104 GLU A CA 1
ATOM 808 C C . GLU A 1 104 ? 11.929 0.710 1.962 1.00 98.00 104 GLU A C 1
ATOM 810 O O . GLU A 1 104 ? 12.751 -0.104 1.529 1.00 98.00 104 GLU A O 1
ATOM 815 N N . VAL A 1 105 ? 11.509 1.742 1.233 1.00 97.94 105 VAL A N 1
ATOM 816 C CA . VAL A 1 105 ? 11.902 1.966 -0.163 1.00 97.94 105 VAL A CA 1
ATOM 817 C C . VAL A 1 105 ? 12.579 3.330 -0.287 1.00 97.94 105 VAL A C 1
ATOM 819 O O . VAL A 1 105 ? 11.898 4.356 -0.200 1.00 97.94 105 VAL A O 1
ATOM 822 N N . PRO A 1 106 ? 13.912 3.382 -0.488 1.00 96.88 106 PRO A N 1
ATOM 823 C CA . PRO A 1 106 ? 14.632 4.638 -0.675 1.00 96.88 106 PRO A CA 1
ATOM 824 C C . PRO A 1 106 ? 14.066 5.449 -1.841 1.00 96.88 106 PRO A C 1
ATOM 826 O O . PRO A 1 106 ? 13.792 4.896 -2.908 1.00 96.88 106 PRO A O 1
ATOM 829 N N . ARG A 1 107 ? 13.930 6.766 -1.657 1.00 92.00 107 ARG A N 1
ATOM 830 C CA . ARG A 1 107 ? 13.405 7.668 -2.688 1.00 92.00 107 ARG A CA 1
ATOM 831 C C . ARG A 1 107 ? 14.473 8.647 -3.175 1.00 92.00 107 ARG A C 1
ATOM 833 O O . ARG A 1 107 ? 15.046 9.363 -2.355 1.00 92.00 107 ARG A O 1
ATOM 840 N N . PRO A 1 108 ? 14.732 8.717 -4.495 1.00 92.00 108 PRO A N 1
ATOM 841 C CA . PRO A 1 108 ? 15.708 9.657 -5.037 1.00 92.00 108 PRO A CA 1
ATOM 842 C C . PRO A 1 108 ? 15.182 11.100 -5.074 1.00 92.00 108 PRO A C 1
ATOM 844 O O . PRO A 1 108 ? 15.983 12.030 -4.985 1.00 92.00 108 PRO A O 1
ATOM 847 N N . TYR A 1 109 ? 13.861 11.299 -5.165 1.00 92.44 109 TYR A N 1
ATOM 848 C CA . TYR A 1 109 ? 13.221 12.617 -5.17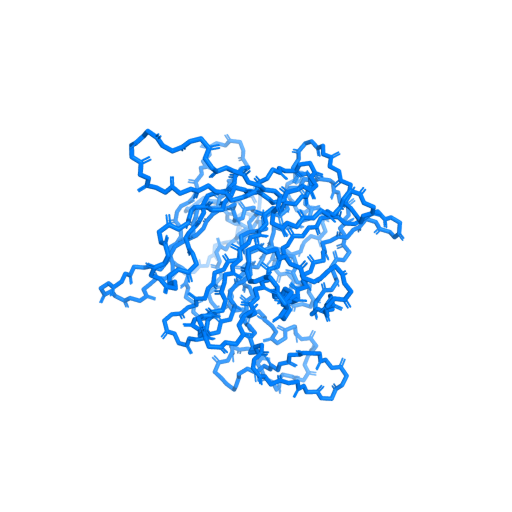3 1.00 92.44 109 TYR A CA 1
ATOM 849 C C . TYR A 1 109 ? 11.966 12.661 -4.285 1.00 92.44 109 TYR A C 1
ATOM 851 O O . TYR A 1 109 ? 11.504 11.649 -3.754 1.00 92.44 109 TYR A O 1
ATOM 859 N N . SER A 1 110 ? 11.417 13.865 -4.097 1.00 91.94 110 SER A N 1
ATOM 860 C CA . SER A 1 110 ? 10.264 14.130 -3.224 1.00 91.94 110 SER A CA 1
ATOM 861 C C . SER A 1 110 ? 8.893 13.993 -3.903 1.00 91.94 110 SER A C 1
ATOM 863 O O . SER A 1 110 ? 7.872 14.301 -3.285 1.00 91.94 110 SER A O 1
ATOM 865 N N . ASN A 1 111 ? 8.863 13.557 -5.161 1.00 89.25 111 ASN A N 1
ATOM 866 C CA . ASN A 1 111 ? 7.659 13.424 -5.974 1.00 89.25 111 ASN A CA 1
ATOM 867 C C . ASN A 1 111 ? 7.586 12.059 -6.677 1.00 89.25 111 ASN A C 1
ATOM 869 O O . ASN A 1 111 ? 8.561 11.312 -6.716 1.00 89.25 111 ASN A O 1
ATOM 873 N N . HIS A 1 112 ? 6.428 11.772 -7.267 1.00 89.94 112 HIS A N 1
ATOM 874 C CA . HIS A 1 112 ? 5.996 10.474 -7.787 1.00 89.94 112 HIS A CA 1
ATOM 875 C C . HIS A 1 112 ? 6.017 9.391 -6.714 1.00 89.94 112 HIS A C 1
ATOM 877 O O . HIS A 1 112 ? 6.718 8.380 -6.823 1.00 89.94 112 HIS A O 1
ATOM 883 N N . ASN A 1 113 ? 5.262 9.647 -5.652 1.00 87.88 113 ASN A N 1
ATOM 884 C CA . ASN A 1 113 ? 5.292 8.824 -4.452 1.00 87.88 113 ASN A CA 1
ATOM 885 C C . ASN A 1 113 ? 4.301 7.656 -4.520 1.00 87.88 113 ASN A C 1
ATOM 887 O O . ASN A 1 113 ? 4.566 6.613 -3.927 1.00 87.88 113 ASN A O 1
ATOM 891 N N . GLY A 1 114 ? 3.201 7.798 -5.269 1.00 91.62 114 GLY A N 1
ATOM 892 C CA . GLY A 1 114 ? 2.067 6.878 -5.193 1.00 91.62 114 GLY A CA 1
ATOM 893 C C . GLY A 1 114 ? 1.447 6.908 -3.795 1.00 91.62 114 GLY A C 1
ATOM 894 O O . GLY A 1 114 ? 0.965 7.947 -3.346 1.00 91.62 114 GLY A O 1
ATOM 895 N N . GLY A 1 115 ? 1.497 5.773 -3.103 1.00 93.25 115 GLY A N 1
ATOM 896 C CA . GLY A 1 115 ? 1.152 5.659 -1.688 1.00 93.25 115 GLY A CA 1
ATOM 897 C C . GLY A 1 115 ? -0.254 5.135 -1.417 1.00 93.25 115 GLY A C 1
ATOM 898 O O . GLY A 1 115 ? -0.696 5.147 -0.273 1.00 93.25 115 GLY A O 1
ATOM 899 N N . GLN A 1 116 ? -0.994 4.669 -2.432 1.00 96.12 116 GLN A N 1
ATOM 900 C CA . GLN A 1 116 ? -2.229 3.947 -2.144 1.00 96.12 116 GLN A CA 1
ATOM 901 C C . GLN A 1 116 ? -1.937 2.526 -1.652 1.00 96.12 116 GLN A C 1
ATOM 903 O O . GLN A 1 116 ? -1.159 1.783 -2.253 1.00 96.12 116 GLN A O 1
ATOM 908 N N . LEU A 1 117 ? -2.662 2.152 -0.600 1.00 98.06 117 LEU A N 1
ATOM 909 C CA . LEU A 1 117 ? -2.795 0.801 -0.083 1.00 98.06 117 LEU A CA 1
ATOM 910 C C . LEU A 1 117 ? -4.238 0.332 -0.271 1.00 98.06 117 LEU A C 1
ATOM 912 O O . LEU A 1 117 ? -5.170 1.104 -0.040 1.00 98.06 117 LEU A O 1
ATOM 916 N N . ALA A 1 118 ? -4.435 -0.923 -0.664 1.00 97.25 118 ALA A N 1
ATOM 917 C CA . ALA A 1 118 ? -5.736 -1.585 -0.585 1.00 97.25 118 ALA A CA 1
ATOM 918 C C . ALA A 1 118 ? -5.572 -3.104 -0.624 1.00 97.25 118 ALA A C 1
ATOM 920 O O . ALA A 1 118 ? -4.655 -3.621 -1.260 1.00 97.25 118 ALA A O 1
ATOM 921 N N . PHE A 1 119 ? -6.497 -3.816 0.011 1.00 97.75 119 PHE A N 1
ATOM 922 C CA . PHE A 1 119 ? -6.569 -5.266 -0.105 1.00 97.75 119 PHE A CA 1
ATOM 923 C C . PHE A 1 119 ? -7.284 -5.672 -1.388 1.00 97.75 119 PHE A C 1
ATOM 925 O O . PHE A 1 119 ? -8.349 -5.141 -1.714 1.00 97.75 119 PHE A O 1
ATOM 932 N N . GLY A 1 120 ? -6.686 -6.616 -2.110 1.00 95.69 120 GLY A N 1
ATOM 933 C CA . GLY A 1 120 ? -7.338 -7.279 -3.230 1.00 95.69 120 GLY A CA 1
ATOM 934 C C . GLY A 1 120 ? -8.447 -8.229 -2.776 1.00 95.69 120 GLY A C 1
ATOM 935 O O . GLY A 1 120 ? -8.496 -8.628 -1.609 1.00 95.69 120 GLY A O 1
ATOM 936 N N . PRO A 1 121 ? -9.325 -8.657 -3.702 1.00 94.81 121 PRO A N 1
ATOM 937 C CA . PRO A 1 121 ? -10.365 -9.652 -3.416 1.00 94.81 121 PRO A CA 1
ATOM 938 C C . PRO A 1 121 ? -9.790 -11.020 -3.012 1.00 94.81 121 PRO A C 1
ATOM 940 O O . PRO A 1 121 ? -10.503 -11.884 -2.512 1.00 94.81 121 PRO A O 1
ATOM 943 N N . ASP A 1 122 ? -8.496 -11.220 -3.241 1.00 94.75 122 ASP A N 1
ATOM 944 C CA . ASP A 1 122 ? -7.717 -12.393 -2.873 1.00 94.75 122 ASP A CA 1
ATOM 945 C C . ASP A 1 122 ? -7.079 -12.295 -1.474 1.00 94.75 122 ASP A C 1
ATOM 947 O O . ASP A 1 122 ? -6.396 -13.233 -1.064 1.00 94.75 122 ASP A O 1
ATOM 951 N N . GLY A 1 123 ? -7.297 -11.193 -0.747 1.00 96.12 123 GLY A N 1
ATOM 952 C CA . GLY A 1 123 ? -6.827 -10.990 0.625 1.00 96.12 123 GLY A CA 1
ATOM 953 C C . GLY A 1 123 ? -5.389 -10.485 0.753 1.00 96.12 123 GLY A C 1
ATOM 954 O O . GLY A 1 123 ? -4.895 -10.360 1.866 1.00 96.12 123 GLY A O 1
ATOM 955 N N . TYR A 1 124 ? -4.711 -10.161 -0.350 1.00 98.19 124 TYR A N 1
ATOM 956 C CA . TYR A 1 124 ? -3.337 -9.653 -0.310 1.00 98.19 124 TYR A CA 1
ATOM 957 C C . TYR A 1 124 ? -3.309 -8.124 -0.308 1.00 98.19 124 TYR A C 1
ATOM 959 O O . TYR A 1 124 ? -4.154 -7.477 -0.934 1.00 98.19 124 TYR A O 1
ATOM 967 N N . LEU A 1 125 ? -2.313 -7.538 0.359 1.00 98.62 125 LEU A N 1
ATOM 968 C CA . LEU A 1 125 ? -2.113 -6.092 0.368 1.00 98.62 125 LEU A CA 1
ATOM 969 C C . LEU A 1 125 ? -1.449 -5.663 -0.944 1.00 98.62 125 LEU A C 1
ATOM 971 O O . LEU A 1 125 ? -0.313 -6.054 -1.227 1.00 98.62 125 LEU A O 1
ATOM 975 N N . CYS A 1 126 ? -2.146 -4.838 -1.723 1.00 98.50 126 CYS A N 1
ATOM 976 C CA . CYS A 1 126 ? -1.600 -4.164 -2.893 1.00 98.50 126 CYS A CA 1
ATOM 977 C C . CYS A 1 126 ? -1.092 -2.768 -2.524 1.00 98.50 126 CYS A C 1
ATOM 979 O O . CYS A 1 126 ? -1.762 -2.019 -1.810 1.00 98.50 126 CYS A O 1
ATOM 981 N N . ILE A 1 127 ? 0.091 -2.422 -3.034 1.00 98.62 127 ILE A N 1
ATOM 982 C CA . ILE A 1 127 ? 0.820 -1.191 -2.701 1.00 98.62 127 ILE A CA 1
ATOM 983 C C . ILE A 1 127 ? 1.203 -0.496 -4.003 1.00 98.62 127 ILE A C 1
ATOM 985 O O . ILE A 1 127 ? 1.868 -1.094 -4.850 1.00 98.62 127 ILE A O 1
ATOM 989 N N . ALA A 1 128 ? 0.812 0.763 -4.166 1.00 97.56 128 ALA A N 1
ATOM 990 C CA . ALA A 1 128 ? 1.196 1.569 -5.317 1.00 97.56 128 ALA A CA 1
ATOM 991 C C . ALA A 1 128 ? 2.434 2.416 -5.000 1.00 97.56 128 ALA A C 1
ATOM 993 O O . ALA A 1 128 ? 2.380 3.289 -4.137 1.00 97.56 128 ALA A O 1
ATOM 994 N N . LEU A 1 129 ? 3.531 2.199 -5.728 1.00 96.75 129 LEU A N 1
ATOM 995 C CA . LEU A 1 129 ? 4.756 2.992 -5.607 1.00 96.75 129 LEU A CA 1
ATOM 996 C C . LEU A 1 129 ? 5.077 3.668 -6.936 1.00 96.75 129 LEU A C 1
ATOM 998 O O . LEU A 1 129 ? 5.267 3.000 -7.954 1.00 96.75 129 LEU A O 1
ATOM 1002 N N . GLY A 1 130 ? 5.187 4.996 -6.930 1.00 93.88 130 GLY A N 1
ATOM 1003 C CA . GLY A 1 130 ? 5.628 5.739 -8.111 1.00 93.88 130 GLY A CA 1
ATOM 1004 C C . GLY A 1 130 ? 7.113 5.540 -8.422 1.00 93.88 130 GLY A C 1
ATOM 1005 O O . GLY A 1 130 ? 7.864 4.936 -7.655 1.00 93.88 130 GLY A O 1
ATOM 1006 N N . GLY A 1 131 ? 7.544 6.018 -9.590 1.00 90.31 131 GLY A N 1
ATOM 1007 C CA . GLY A 1 131 ? 8.890 5.819 -10.143 1.00 90.31 131 GLY A CA 1
ATOM 1008 C C . GLY A 1 131 ? 10.020 6.494 -9.358 1.00 90.31 131 GLY A C 1
ATOM 1009 O O . GLY A 1 131 ? 11.184 6.358 -9.726 1.00 90.31 131 GLY A O 1
ATOM 1010 N N . GLY A 1 132 ? 9.703 7.213 -8.277 1.00 86.62 132 GLY A N 1
ATOM 1011 C CA . GLY A 1 132 ? 10.680 7.898 -7.431 1.00 86.62 132 GLY A CA 1
ATOM 1012 C C . GLY A 1 132 ? 11.004 9.326 -7.859 1.00 86.62 132 GLY A C 1
ATOM 1013 O O . GLY A 1 132 ? 11.879 9.929 -7.246 1.00 86.62 132 GLY A O 1
ATOM 1014 N N . GLY A 1 133 ? 10.306 9.857 -8.866 1.00 86.94 133 GLY A N 1
ATOM 1015 C CA . GLY A 1 133 ? 10.292 11.274 -9.230 1.00 86.94 133 GLY A CA 1
ATOM 1016 C C . GLY A 1 133 ? 11.077 11.624 -10.489 1.00 86.94 133 GLY A C 1
ATOM 1017 O O . GLY A 1 133 ? 11.458 10.757 -11.272 1.00 86.94 133 GLY A O 1
ATOM 1018 N N . SER A 1 134 ? 11.313 12.926 -10.666 1.00 82.88 134 SER A N 1
ATOM 1019 C CA 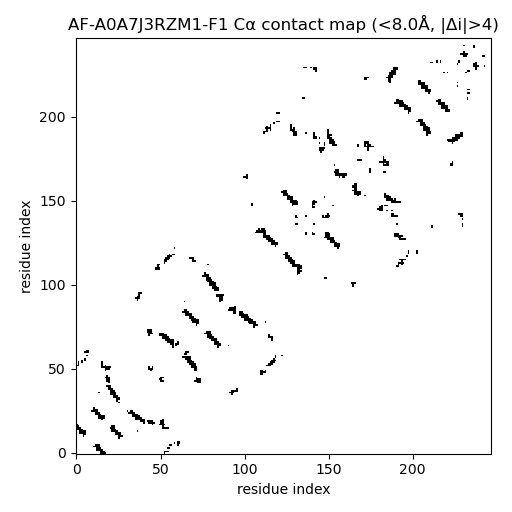. SER A 1 134 ? 11.943 13.534 -11.850 1.00 82.88 134 SER A CA 1
ATOM 1020 C C . SER A 1 134 ? 11.205 13.314 -13.183 1.00 82.88 134 SER A C 1
ATOM 1022 O O . SER A 1 134 ? 10.362 12.432 -13.352 1.00 82.88 134 SER A O 1
ATOM 1024 N N . ALA A 1 135 ? 11.514 14.166 -14.160 1.00 79.69 135 ALA A N 1
ATOM 1025 C CA . ALA A 1 135 ? 11.010 14.019 -15.516 1.00 79.69 135 ALA A CA 1
ATOM 1026 C C . ALA A 1 135 ? 11.694 12.831 -16.209 1.00 79.69 135 ALA A C 1
ATOM 1028 O O . ALA A 1 135 ? 12.919 12.703 -16.189 1.00 79.69 135 ALA A O 1
ATOM 1029 N N . GLY A 1 136 ? 10.888 11.982 -16.845 1.00 77.75 136 GLY A N 1
ATOM 1030 C CA . GLY A 1 136 ? 11.364 10.913 -17.720 1.00 77.75 136 GLY A CA 1
ATOM 1031 C C . GLY A 1 136 ? 12.066 9.740 -17.045 1.00 77.75 136 GLY A C 1
ATOM 1032 O O . GLY A 1 136 ? 12.761 9.014 -17.745 1.00 77.75 136 GLY A O 1
ATOM 1033 N N . ASP A 1 137 ? 11.880 9.539 -15.734 1.00 84.00 137 ASP A N 1
ATOM 1034 C CA . ASP A 1 137 ? 12.449 8.407 -14.982 1.00 84.00 137 ASP A CA 1
ATOM 1035 C C . ASP A 1 137 ? 13.970 8.277 -15.183 1.00 84.00 137 ASP A C 1
ATOM 1037 O O . ASP A 1 137 ? 14.476 7.310 -15.750 1.00 84.00 137 ASP A O 1
ATOM 1041 N N . LEU A 1 138 ? 14.719 9.291 -14.729 1.00 83.81 138 LEU A N 1
ATOM 1042 C CA . LEU A 1 138 ? 16.182 9.351 -14.872 1.00 83.81 138 LEU A CA 1
ATOM 1043 C C . LEU A 1 138 ? 16.911 8.138 -14.266 1.00 83.81 138 LEU A C 1
ATOM 1045 O O . LEU A 1 138 ? 18.040 7.852 -14.660 1.00 83.81 138 LEU A O 1
ATOM 1049 N N . GLN A 1 139 ? 16.293 7.445 -13.306 1.00 88.25 139 GLN A N 1
ATOM 1050 C CA . GLN A 1 139 ? 16.844 6.239 -12.684 1.00 88.25 139 GLN A CA 1
ATOM 1051 C C . GLN A 1 139 ? 16.420 4.947 -13.398 1.00 88.25 139 GLN A C 1
ATOM 1053 O O . GLN A 1 139 ? 16.934 3.881 -13.061 1.00 88.25 139 GLN A O 1
ATOM 1058 N N . GLY A 1 140 ? 15.506 5.020 -14.371 1.00 91.00 140 GLY A N 1
ATOM 1059 C CA . GLY A 1 140 ? 14.963 3.858 -15.076 1.00 91.00 140 GLY A CA 1
ATOM 1060 C C . GLY A 1 140 ? 14.229 2.890 -14.147 1.00 91.00 140 GLY A C 1
ATOM 1061 O O . GLY A 1 140 ? 14.230 1.681 -14.385 1.00 91.00 140 GLY A O 1
ATOM 1062 N N . ASN A 1 141 ? 13.656 3.395 -13.055 1.00 94.19 141 ASN A N 1
ATOM 1063 C CA . ASN A 1 141 ? 13.036 2.584 -12.019 1.00 94.19 141 ASN A CA 1
ATOM 1064 C C . ASN A 1 141 ? 11.837 1.802 -12.543 1.00 94.19 141 ASN A C 1
ATOM 1066 O O . ASN A 1 141 ? 11.680 0.635 -12.189 1.00 94.19 141 ASN A O 1
ATOM 1070 N N . ALA A 1 142 ? 11.013 2.405 -13.398 1.00 92.50 142 ALA A N 1
ATOM 1071 C CA . ALA A 1 142 ? 9.732 1.838 -13.796 1.00 92.50 142 ALA A CA 1
ATOM 1072 C C . ALA A 1 142 ? 9.890 0.507 -14.547 1.00 92.50 142 ALA A C 1
ATOM 1074 O O . ALA A 1 142 ? 9.177 -0.452 -14.240 1.00 92.50 142 ALA A O 1
ATOM 1075 N N . GLN A 1 143 ? 10.898 0.403 -15.419 1.00 94.44 143 GLN A N 1
ATOM 1076 C CA . GLN A 1 143 ? 11.243 -0.828 -16.146 1.00 94.44 143 GLN A CA 1
ATOM 1077 C C . GLN A 1 143 ? 12.225 -1.739 -15.388 1.00 94.44 143 GLN A C 1
ATOM 1079 O O . GLN A 1 143 ? 12.355 -2.919 -15.708 1.00 94.44 143 GLN A O 1
ATOM 1084 N N . ASN A 1 144 ? 12.915 -1.228 -14.366 1.00 96.00 144 ASN A N 1
ATOM 1085 C CA . ASN A 1 144 ? 13.844 -2.020 -13.567 1.00 96.00 144 ASN A CA 1
ATOM 1086 C C . ASN A 1 144 ? 13.091 -2.912 -12.562 1.00 96.00 144 ASN A C 1
ATOM 1088 O O . ASN A 1 144 ? 12.557 -2.431 -11.562 1.00 96.00 144 ASN A O 1
ATOM 1092 N N . LEU A 1 145 ? 13.091 -4.225 -12.805 1.00 97.44 145 LEU A N 1
ATOM 1093 C CA . LEU A 1 145 ? 12.460 -5.231 -11.938 1.00 97.44 145 LEU A CA 1
ATOM 1094 C C . LEU A 1 145 ? 13.260 -5.547 -10.664 1.00 97.44 145 LEU A C 1
ATOM 1096 O O . LEU A 1 145 ? 12.746 -6.213 -9.771 1.00 97.44 145 LEU A O 1
ATOM 1100 N N . SER A 1 146 ? 14.495 -5.060 -10.537 1.00 97.38 146 SER A N 1
ATOM 1101 C CA . SER A 1 146 ? 15.254 -5.109 -9.279 1.00 97.38 146 SER A CA 1
ATOM 1102 C C . SER A 1 146 ? 14.961 -3.909 -8.362 1.00 97.38 146 SER A C 1
ATOM 1104 O O . SER A 1 146 ? 15.464 -3.866 -7.237 1.00 97.38 146 SER A O 1
ATOM 1106 N N . SER A 1 147 ? 14.129 -2.959 -8.811 1.00 97.06 147 SER A N 1
ATOM 1107 C CA . SER A 1 147 ? 13.619 -1.819 -8.038 1.00 97.06 147 SER A CA 1
ATOM 1108 C C . SER A 1 147 ? 12.139 -2.011 -7.689 1.00 97.06 147 SER A C 1
ATOM 1110 O O . SER A 1 147 ? 11.372 -2.556 -8.482 1.00 97.06 147 SER A O 1
ATOM 1112 N N . LEU A 1 148 ? 11.726 -1.526 -6.515 1.00 98.00 148 LEU A N 1
ATOM 1113 C CA . LEU A 1 148 ? 10.317 -1.503 -6.092 1.00 98.00 148 LEU A CA 1
ATOM 1114 C C . LEU A 1 148 ? 9.559 -0.261 -6.596 1.00 98.00 148 LEU A C 1
ATOM 1116 O O . LEU A 1 148 ? 8.342 -0.196 -6.466 1.00 98.00 148 LEU A O 1
ATOM 1120 N N . LEU A 1 149 ? 10.259 0.723 -7.166 1.00 97.50 149 LEU A N 1
ATOM 1121 C CA . LEU A 1 149 ? 9.671 1.983 -7.625 1.00 97.50 149 LEU A CA 1
ATOM 1122 C C . LEU A 1 149 ? 9.036 1.843 -9.019 1.00 97.50 149 LEU A C 1
ATOM 1124 O O . LEU A 1 149 ? 9.565 1.145 -9.888 1.00 97.50 149 LEU A O 1
ATOM 1128 N N . GLY A 1 150 ? 7.915 2.528 -9.244 1.00 96.25 150 GLY A N 1
ATOM 1129 C CA . GLY A 1 150 ? 7.145 2.498 -10.495 1.00 96.25 150 GLY A CA 1
ATOM 1130 C C . GLY A 1 150 ? 6.396 1.181 -10.693 1.00 96.25 150 GLY A C 1
ATOM 1131 O O . GLY A 1 150 ? 6.456 0.595 -11.779 1.00 96.25 150 GLY A O 1
ATOM 1132 N N . LYS A 1 151 ? 5.779 0.674 -9.618 1.00 97.62 151 LYS A N 1
ATOM 1133 C CA . LYS A 1 151 ? 5.193 -0.669 -9.507 1.00 97.62 151 LYS A CA 1
ATOM 1134 C C . LYS A 1 151 ? 3.843 -0.637 -8.786 1.00 97.62 151 LYS A C 1
ATOM 1136 O O . LYS A 1 151 ? 3.613 0.201 -7.914 1.00 97.62 151 LYS A O 1
ATOM 1141 N N . ILE A 1 152 ? 3.010 -1.637 -9.075 1.00 98.44 152 ILE A N 1
ATOM 1142 C CA . ILE A 1 152 ? 2.064 -2.174 -8.091 1.00 98.44 152 ILE A CA 1
ATOM 1143 C C . ILE A 1 152 ? 2.736 -3.389 -7.454 1.00 98.44 152 ILE A C 1
ATOM 1145 O O . ILE A 1 152 ? 3.122 -4.326 -8.159 1.00 98.44 152 ILE A O 1
ATOM 1149 N N . LEU A 1 153 ? 2.890 -3.376 -6.134 1.00 98.62 153 LEU A N 1
ATOM 1150 C CA . LEU A 1 153 ? 3.348 -4.522 -5.351 1.00 98.62 153 LEU A CA 1
ATOM 1151 C C . LEU A 1 153 ? 2.151 -5.290 -4.786 1.00 98.62 153 LEU A C 1
ATOM 1153 O O . LEU A 1 153 ? 1.073 -4.719 -4.628 1.00 98.62 153 LEU A O 1
ATOM 1157 N N . ARG A 1 154 ? 2.354 -6.565 -4.448 1.00 98.62 154 ARG A N 1
ATOM 1158 C CA . ARG A 1 154 ? 1.362 -7.432 -3.799 1.00 98.62 154 ARG A CA 1
ATOM 1159 C C . ARG A 1 154 ? 2.048 -8.356 -2.796 1.00 98.62 154 ARG A C 1
ATOM 1161 O O . ARG A 1 154 ? 2.877 -9.175 -3.198 1.00 98.62 154 ARG A O 1
ATOM 1168 N N . ILE A 1 155 ? 1.700 -8.240 -1.516 1.00 98.62 155 ILE A N 1
ATOM 1169 C CA . ILE A 1 155 ? 2.327 -8.994 -0.415 1.00 98.62 155 ILE A CA 1
ATOM 1170 C C . ILE A 1 155 ? 1.289 -9.666 0.494 1.00 98.62 155 ILE A C 1
ATOM 1172 O O . ILE A 1 155 ? 0.141 -9.230 0.576 1.00 98.62 155 ILE A O 1
ATOM 1176 N N . ASP A 1 156 ? 1.696 -10.747 1.160 1.00 98.44 156 ASP A N 1
ATOM 1177 C CA . ASP A 1 156 ? 0.910 -11.469 2.168 1.00 98.44 156 ASP A CA 1
ATOM 1178 C C . ASP A 1 156 ? 1.301 -10.982 3.565 1.00 98.44 156 ASP A C 1
ATOM 1180 O O . ASP A 1 156 ? 2.399 -11.278 4.042 1.00 98.44 156 ASP A O 1
ATOM 1184 N N . VAL A 1 157 ? 0.421 -10.213 4.201 1.00 98.44 157 VAL A N 1
ATOM 1185 C CA . VAL A 1 157 ? 0.663 -9.626 5.529 1.00 98.44 157 VAL A CA 1
ATOM 1186 C C . VAL A 1 157 ? 0.240 -10.541 6.679 1.00 98.44 157 VAL A C 1
ATOM 1188 O O . VAL A 1 157 ? 0.597 -10.275 7.821 1.00 98.44 157 VAL A O 1
ATOM 1191 N N . ASP A 1 158 ? -0.458 -11.644 6.393 1.00 97.56 158 ASP A N 1
ATOM 1192 C CA . ASP A 1 158 ? -0.902 -12.607 7.409 1.00 97.56 158 ASP A CA 1
ATOM 1193 C C . ASP A 1 158 ? 0.211 -13.577 7.824 1.00 97.56 158 ASP A C 1
ATOM 1195 O O . ASP A 1 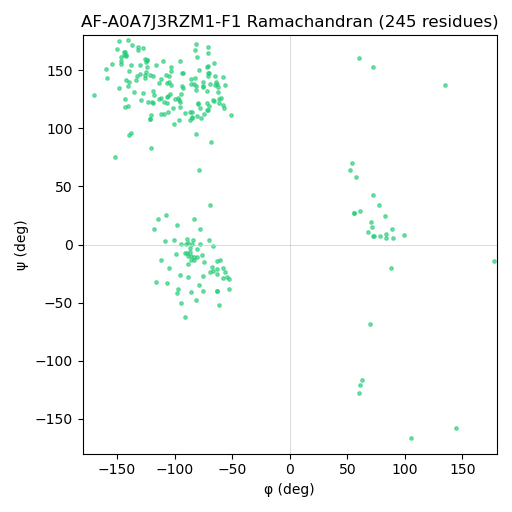158 ? 0.067 -14.362 8.767 1.00 97.56 158 ASP A O 1
ATOM 1199 N N . LYS A 1 159 ? 1.324 -13.583 7.086 1.00 94.94 159 LYS A N 1
ATOM 1200 C CA . LYS A 1 159 ? 2.417 -14.536 7.269 1.00 94.94 159 LYS A CA 1
ATOM 1201 C C . LYS A 1 159 ? 3.753 -13.846 7.111 1.00 94.94 159 LYS A C 1
ATOM 1203 O O . LYS A 1 159 ? 4.091 -13.399 6.021 1.00 94.94 159 LYS A O 1
ATOM 1208 N N . ALA A 1 160 ? 4.554 -13.864 8.167 1.00 94.88 160 ALA A N 1
ATOM 1209 C CA . ALA A 1 160 ? 5.965 -13.526 8.074 1.00 94.88 160 ALA A CA 1
ATOM 1210 C C . ALA A 1 160 ? 6.749 -14.624 7.333 1.00 94.88 160 ALA A C 1
ATOM 1212 O O . ALA A 1 160 ? 6.382 -15.803 7.341 1.00 94.88 160 ALA A O 1
ATOM 1213 N N . SER A 1 161 ? 7.857 -14.236 6.712 1.00 93.94 161 SER A N 1
ATOM 1214 C CA . SER A 1 161 ? 8.837 -15.147 6.115 1.00 93.94 161 SER A CA 1
ATOM 1215 C C . SER A 1 161 ? 10.235 -14.819 6.634 1.00 93.94 161 SER A C 1
ATOM 1217 O O . SER A 1 161 ? 10.432 -13.815 7.316 1.00 93.94 161 SER A O 1
ATOM 1219 N N . GLU A 1 162 ? 11.220 -15.680 6.383 1.00 89.69 162 GLU A N 1
ATOM 1220 C CA . GLU A 1 162 ? 12.562 -15.474 6.933 1.00 89.69 162 GLU A CA 1
ATOM 1221 C C . GLU A 1 162 ? 13.134 -14.105 6.513 1.00 89.69 162 GLU A C 1
ATOM 1223 O O . GLU A 1 162 ? 13.302 -13.811 5.327 1.00 89.69 162 GLU A O 1
ATOM 1228 N N . GLY A 1 163 ? 13.386 -13.248 7.509 1.00 90.62 163 GLY A N 1
ATOM 1229 C CA . GLY A 1 163 ? 13.894 -11.887 7.323 1.00 90.62 163 GLY A CA 1
ATOM 1230 C C . GLY A 1 163 ? 12.863 -10.838 6.883 1.00 90.62 163 GLY A C 1
ATOM 1231 O O . GLY A 1 163 ? 13.269 -9.718 6.578 1.00 90.62 163 GLY A O 1
ATOM 1232 N N . ARG A 1 164 ? 11.561 -11.158 6.829 1.00 95.12 164 ARG A N 1
ATOM 1233 C CA . ARG A 1 164 ? 10.491 -10.221 6.438 1.00 95.12 164 ARG A CA 1
ATOM 1234 C C . ARG A 1 164 ? 9.247 -10.387 7.310 1.00 95.12 164 ARG A C 1
ATOM 1236 O O . ARG A 1 164 ? 8.787 -11.499 7.548 1.00 95.12 164 ARG A O 1
ATOM 1243 N N . ASN A 1 165 ? 8.618 -9.273 7.672 1.00 98.00 165 ASN A N 1
ATOM 1244 C CA . ASN A 1 165 ? 7.348 -9.258 8.416 1.00 98.00 165 ASN A CA 1
ATOM 1245 C C . ASN A 1 165 ? 6.112 -9.552 7.541 1.00 98.00 165 ASN A C 1
ATOM 1247 O O . ASN A 1 165 ? 4.980 -9.326 7.946 1.00 98.00 165 ASN A O 1
ATOM 1251 N N . TYR A 1 166 ? 6.336 -10.048 6.327 1.00 98.31 166 TYR A N 1
ATOM 1252 C CA . TYR A 1 166 ? 5.334 -10.453 5.349 1.00 98.31 166 TYR A CA 1
ATOM 1253 C C . TYR A 1 166 ? 5.909 -11.613 4.522 1.00 98.31 166 TYR A C 1
ATOM 1255 O O . TYR A 1 166 ? 7.090 -11.969 4.645 1.00 98.31 166 TYR A O 1
ATOM 1263 N N . SER A 1 167 ? 5.100 -12.190 3.643 1.00 98.12 167 SER A N 1
ATOM 1264 C CA . SER A 1 167 ? 5.531 -13.230 2.715 1.00 98.12 167 SER A CA 1
ATOM 1265 C C . SER A 1 167 ? 5.062 -12.946 1.292 1.00 98.12 167 SER A C 1
ATOM 1267 O O . SER A 1 167 ? 4.266 -12.042 1.027 1.00 98.12 167 SER A O 1
ATOM 1269 N N . ILE A 1 168 ? 5.619 -13.698 0.346 1.00 97.50 168 ILE A N 1
ATOM 1270 C CA . ILE A 1 168 ? 5.291 -13.583 -1.071 1.00 97.50 168 ILE A CA 1
ATOM 1271 C C . ILE A 1 168 ? 4.443 -14.779 -1.482 1.00 97.50 168 ILE A C 1
ATOM 1273 O O . ILE A 1 168 ? 4.822 -15.938 -1.296 1.00 97.50 168 ILE A O 1
ATOM 1277 N N . SER A 1 169 ? 3.294 -14.492 -2.086 1.00 95.00 169 SER A N 1
ATOM 1278 C CA . SER A 1 169 ? 2.445 -15.518 -2.678 1.00 95.00 169 SER A CA 1
ATOM 1279 C C . SER A 1 169 ? 3.173 -16.222 -3.825 1.00 95.00 169 SER A C 1
ATOM 1281 O O . SER A 1 169 ? 3.737 -15.566 -4.699 1.00 95.00 169 SER A O 1
ATOM 1283 N N . GLN A 1 170 ? 3.048 -17.550 -3.914 1.00 95.62 170 GLN A N 1
ATOM 1284 C CA . GLN A 1 170 ? 3.496 -18.315 -5.091 1.00 95.62 170 GLN A CA 1
ATOM 1285 C C . GLN A 1 170 ? 2.772 -17.889 -6.384 1.00 95.62 170 GLN A C 1
ATOM 1287 O O . GLN A 1 170 ? 3.198 -18.211 -7.489 1.00 95.62 170 GLN A O 1
ATOM 1292 N N . ASN A 1 171 ? 1.679 -17.130 -6.255 1.00 94.62 171 ASN A N 1
ATOM 1293 C CA . ASN A 1 171 ? 0.961 -16.547 -7.376 1.00 94.62 171 ASN A CA 1
ATOM 1294 C C . ASN A 1 171 ? 1.494 -15.170 -7.804 1.00 94.62 171 ASN A C 1
ATOM 1296 O O . ASN A 1 171 ? 0.939 -14.616 -8.753 1.00 94.62 171 ASN A O 1
ATOM 1300 N N . ASN A 1 172 ? 2.542 -14.615 -7.188 1.00 97.44 172 ASN A N 1
ATOM 1301 C CA . ASN A 1 172 ? 3.210 -13.430 -7.733 1.00 97.44 172 ASN A CA 1
ATOM 1302 C C . ASN A 1 172 ? 3.985 -13.784 -9.020 1.00 97.44 172 ASN A C 1
ATOM 1304 O O . ASN A 1 172 ? 4.453 -14.911 -9.172 1.00 97.44 172 ASN A O 1
ATOM 1308 N N . PRO A 1 173 ? 4.099 -12.857 -9.988 1.00 97.88 173 PRO A N 1
ATOM 1309 C CA . PRO A 1 173 ? 4.665 -13.148 -11.309 1.00 97.88 173 PRO A CA 1
ATOM 1310 C C . PRO A 1 173 ? 6.171 -13.437 -11.303 1.00 97.88 173 PRO A C 1
ATOM 1312 O O . PRO A 1 173 ? 6.653 -14.110 -12.209 1.00 97.88 173 PRO A O 1
ATOM 1315 N N . PHE A 1 174 ? 6.905 -12.948 -10.301 1.00 97.62 174 PHE A N 1
ATOM 1316 C CA . PHE A 1 174 ? 8.369 -13.044 -10.249 1.00 97.62 174 PHE A CA 1
ATOM 1317 C C . PHE A 1 174 ? 8.894 -13.858 -9.061 1.00 97.62 174 PHE A C 1
ATOM 1319 O O . PHE A 1 174 ? 10.082 -13.804 -8.763 1.00 97.62 174 PHE A O 1
ATOM 1326 N N . VAL A 1 175 ? 8.038 -14.605 -8.365 1.00 96.94 175 VAL A N 1
ATOM 1327 C CA . VAL A 1 175 ? 8.450 -15.434 -7.222 1.00 96.94 175 VAL A CA 1
ATOM 1328 C C . VAL A 1 175 ? 9.413 -16.553 -7.645 1.00 96.94 175 VAL A C 1
ATOM 1330 O O . VAL A 1 175 ? 9.240 -17.168 -8.697 1.00 96.94 175 VAL A O 1
ATOM 1333 N N . GLY A 1 176 ? 10.438 -16.819 -6.833 1.00 95.31 176 GLY A N 1
ATOM 1334 C CA . GLY A 1 176 ? 11.421 -17.879 -7.066 1.00 95.31 176 GLY A CA 1
ATOM 1335 C C . GLY A 1 176 ? 12.391 -17.596 -8.215 1.00 95.31 176 GLY A C 1
ATOM 1336 O O . GLY A 1 176 ? 13.050 -18.515 -8.707 1.00 95.31 176 GLY A O 1
ATOM 1337 N N . ASN A 1 177 ? 12.474 -16.348 -8.678 1.00 96.31 177 ASN A N 1
ATOM 1338 C CA . ASN A 1 177 ? 13.384 -15.985 -9.757 1.00 96.31 177 ASN A CA 1
ATOM 1339 C C . ASN A 1 177 ? 14.851 -16.019 -9.281 1.00 96.31 177 ASN A C 1
ATOM 1341 O O . ASN A 1 177 ? 15.164 -15.693 -8.140 1.00 96.31 177 ASN A O 1
ATOM 1345 N N . SER A 1 178 ? 15.775 -16.370 -10.178 1.00 96.00 178 SER A N 1
ATOM 1346 C CA . SER A 1 178 ? 17.216 -16.462 -9.879 1.00 96.00 178 SER A CA 1
ATOM 1347 C C . SER A 1 178 ? 18.032 -15.250 -10.343 1.00 96.00 178 SER A C 1
ATOM 1349 O O . SER A 1 178 ? 19.257 -15.248 -10.243 1.00 96.00 178 SER A O 1
ATOM 1351 N N . ILE A 1 179 ? 17.363 -14.229 -10.879 1.00 94.81 179 ILE A N 1
ATOM 1352 C CA . ILE A 1 179 ? 17.980 -13.083 -11.564 1.00 94.81 179 ILE A CA 1
ATOM 1353 C C . ILE A 1 179 ? 17.892 -11.784 -10.755 1.00 94.81 179 ILE A C 1
ATOM 1355 O O . ILE A 1 179 ? 18.352 -10.741 -11.212 1.00 94.81 179 ILE A O 1
ATOM 1359 N N . GLY A 1 180 ? 17.349 -11.852 -9.535 1.00 95.31 180 GLY A N 1
ATOM 1360 C CA . GLY A 1 180 ? 17.309 -10.736 -8.592 1.00 95.31 180 GLY A CA 1
ATOM 1361 C C . GLY A 1 180 ? 16.161 -9.756 -8.831 1.00 95.31 180 GLY A C 1
ATOM 1362 O O . GLY A 1 180 ? 16.269 -8.585 -8.456 1.00 95.31 180 GLY A O 1
ATOM 1363 N N . TYR A 1 181 ? 15.074 -10.198 -9.466 1.00 97.69 181 TYR A N 1
ATOM 1364 C CA . TYR A 1 181 ? 13.842 -9.415 -9.520 1.00 97.69 181 TYR A CA 1
ATOM 1365 C C . TYR A 1 181 ? 13.182 -9.384 -8.145 1.00 97.69 181 TYR A C 1
ATOM 1367 O O . TYR A 1 181 ? 13.227 -10.361 -7.393 1.00 97.69 181 TYR A O 1
ATOM 1375 N N . LYS A 1 182 ? 12.564 -8.250 -7.823 1.00 97.94 182 LYS A N 1
ATOM 1376 C CA . LYS A 1 182 ? 11.774 -8.077 -6.610 1.00 97.94 182 LYS A CA 1
ATOM 1377 C C . LYS A 1 182 ? 10.482 -8.869 -6.741 1.00 97.94 182 LYS A C 1
ATOM 1379 O O . LYS A 1 182 ? 9.661 -8.616 -7.621 1.00 97.94 182 LYS A O 1
ATOM 1384 N N . GLU A 1 183 ? 10.328 -9.863 -5.879 1.00 97.94 183 GLU A N 1
ATOM 1385 C CA . GLU A 1 183 ? 9.213 -10.810 -5.926 1.00 97.94 183 GLU A CA 1
ATOM 1386 C C . GLU A 1 183 ? 7.898 -10.188 -5.437 1.00 97.94 183 GLU A C 1
ATOM 1388 O O . GLU A 1 183 ? 6.819 -10.719 -5.695 1.00 97.94 183 GLU A O 1
ATOM 1393 N N . GLU A 1 184 ? 7.983 -9.035 -4.771 1.00 98.50 184 GLU A N 1
ATOM 1394 C CA . GLU A 1 184 ? 6.863 -8.191 -4.363 1.00 98.50 184 GLU A CA 1
ATOM 1395 C C . GLU A 1 184 ? 6.091 -7.638 -5.572 1.00 98.50 184 GLU A C 1
ATOM 1397 O O . GLU A 1 184 ? 4.911 -7.315 -5.447 1.00 98.50 184 GLU A O 1
ATOM 1402 N N . ILE A 1 185 ? 6.739 -7.509 -6.736 1.00 98.69 185 ILE A N 1
ATOM 1403 C CA . ILE A 1 185 ? 6.163 -6.860 -7.917 1.00 98.69 185 ILE A CA 1
ATOM 1404 C C . ILE A 1 185 ? 4.990 -7.682 -8.459 1.00 98.69 185 ILE A C 1
ATOM 1406 O O . ILE A 1 185 ? 5.153 -8.840 -8.845 1.00 98.69 185 ILE A O 1
ATOM 1410 N N . TYR A 1 186 ? 3.827 -7.040 -8.576 1.00 98.25 186 TYR A N 1
ATOM 1411 C CA . TYR A 1 186 ? 2.658 -7.566 -9.279 1.00 98.25 186 TYR A CA 1
ATOM 1412 C C . TYR A 1 186 ? 2.549 -7.017 -10.704 1.00 98.25 186 TYR A C 1
ATOM 1414 O O . TYR A 1 186 ? 2.279 -7.779 -11.627 1.00 98.25 186 TYR A O 1
ATOM 1422 N N . ALA A 1 187 ? 2.813 -5.723 -10.890 1.00 97.88 187 ALA A N 1
ATOM 1423 C CA . ALA A 1 187 ? 2.898 -5.065 -12.191 1.00 97.88 187 ALA A CA 1
ATOM 1424 C C . ALA A 1 187 ? 3.946 -3.949 -12.158 1.00 97.88 187 ALA A C 1
ATOM 1426 O O . ALA A 1 187 ? 4.305 -3.449 -11.086 1.00 97.88 187 ALA A O 1
ATOM 1427 N N . TYR A 1 188 ? 4.453 -3.568 -13.325 1.00 96.94 188 TYR A N 1
ATOM 1428 C CA . TYR A 1 188 ? 5.547 -2.610 -13.454 1.00 96.94 188 TYR A CA 1
ATOM 1429 C C . TYR A 1 188 ? 5.352 -1.655 -14.625 1.00 96.94 188 TYR A C 1
ATOM 1431 O O . TYR A 1 188 ? 4.394 -1.780 -15.378 1.00 96.94 188 TYR A O 1
ATOM 1439 N N . GLY A 1 189 ? 6.262 -0.694 -14.772 1.00 94.19 189 GLY A N 1
ATOM 1440 C CA . GLY A 1 189 ? 6.179 0.305 -15.830 1.00 94.19 189 GLY A CA 1
ATOM 1441 C C . GLY A 1 189 ? 5.164 1.403 -15.535 1.00 94.19 189 GLY A C 1
ATOM 1442 O O . GLY A 1 189 ? 4.530 1.875 -16.466 1.00 94.19 189 GLY A O 1
ATOM 1443 N N . LEU A 1 190 ? 4.990 1.780 -14.263 1.00 93.19 190 LEU A N 1
ATOM 1444 C CA . LEU A 1 190 ? 4.099 2.870 -13.843 1.00 93.19 190 LEU A CA 1
ATOM 1445 C C . LEU A 1 190 ? 4.909 4.124 -13.496 1.00 93.19 190 LEU A C 1
ATOM 1447 O O . LEU A 1 190 ? 6.044 4.025 -13.010 1.00 93.19 190 LEU A O 1
ATOM 1451 N N . ARG A 1 191 ? 4.335 5.309 -13.704 1.00 90.94 191 ARG A N 1
ATOM 1452 C CA . ARG A 1 191 ? 4.985 6.594 -13.411 1.00 90.94 191 ARG A CA 1
ATOM 1453 C C . ARG A 1 191 ? 4.689 7.073 -11.996 1.00 90.94 191 ARG A C 1
ATOM 1455 O O . ARG A 1 191 ? 5.611 7.247 -11.200 1.00 90.94 191 ARG A O 1
ATOM 1462 N N . ASN A 1 192 ? 3.428 7.326 -11.695 1.00 90.31 192 ASN A N 1
ATOM 1463 C CA . ASN A 1 192 ? 2.915 7.786 -10.415 1.00 90.31 192 ASN A CA 1
ATOM 1464 C C . ASN A 1 192 ? 1.461 7.296 -10.235 1.00 90.31 192 ASN A C 1
ATOM 1466 O O . ASN A 1 192 ? 0.528 8.095 -10.370 1.00 90.31 192 ASN A O 1
ATOM 1470 N N . PRO A 1 193 ? 1.262 5.997 -9.927 1.00 89.94 193 PRO A N 1
ATOM 1471 C CA . PRO A 1 193 ? -0.053 5.418 -9.680 1.00 89.94 193 PRO A CA 1
ATOM 1472 C C . PRO A 1 193 ? -0.620 5.971 -8.371 1.00 89.94 193 PRO A C 1
ATOM 1474 O O . PRO A 1 193 ? -0.397 5.431 -7.288 1.00 89.94 193 PRO A O 1
ATOM 1477 N N . TRP A 1 194 ? -1.308 7.107 -8.464 1.00 85.00 194 TRP A N 1
ATOM 1478 C CA . TRP A 1 194 ? -1.734 7.878 -7.298 1.00 85.00 194 TRP A CA 1
ATOM 1479 C C . TRP A 1 194 ? -2.922 7.229 -6.593 1.00 85.00 194 TRP A C 1
ATOM 1481 O O . TRP A 1 194 ? -2.994 7.209 -5.358 1.00 85.00 194 TRP A O 1
ATOM 1491 N N . ARG A 1 195 ? -3.863 6.693 -7.383 1.00 90.50 195 ARG A N 1
ATOM 1492 C CA . ARG A 1 195 ? -4.997 5.927 -6.876 1.00 90.50 195 ARG A CA 1
ATOM 1493 C C . ARG A 1 195 ? -5.306 4.704 -7.736 1.00 90.50 195 ARG A C 1
ATOM 1495 O O . ARG A 1 195 ? -5.123 4.737 -8.946 1.00 90.50 195 ARG A O 1
ATOM 1502 N N . PHE A 1 196 ? -5.823 3.653 -7.116 1.00 94.44 196 PHE A N 1
ATOM 1503 C CA . PHE A 1 196 ? -6.364 2.466 -7.757 1.00 94.44 196 PHE A CA 1
ATOM 1504 C C . PHE A 1 196 ? -7.605 1.938 -7.024 1.00 94.44 196 PHE A C 1
ATOM 1506 O O . PHE A 1 196 ? -7.864 2.275 -5.869 1.00 94.44 196 PHE A O 1
ATOM 1513 N N . SER A 1 197 ? -8.396 1.105 -7.685 1.00 93.75 197 SER A N 1
ATOM 1514 C CA . SER A 1 197 ? -9.540 0.421 -7.084 1.00 93.75 197 SER A CA 1
ATOM 1515 C C . SER A 1 197 ? -9.723 -0.961 -7.696 1.00 93.75 197 SER A C 1
ATOM 1517 O O . SER A 1 197 ? -9.304 -1.223 -8.823 1.00 93.75 197 SER A O 1
ATOM 1519 N N . PHE A 1 198 ? -10.350 -1.856 -6.937 1.00 95.25 198 PHE A N 1
ATOM 1520 C CA . PHE A 1 198 ? -10.804 -3.139 -7.454 1.00 95.25 198 PHE A CA 1
ATOM 1521 C C . PHE A 1 198 ? -12.264 -3.022 -7.875 1.00 95.25 198 PHE A C 1
ATOM 1523 O O . PHE A 1 198 ? -13.102 -2.567 -7.096 1.00 95.25 198 PHE A O 1
ATOM 1530 N N . ASP A 1 199 ? -12.571 -3.448 -9.095 1.00 93.00 199 ASP A N 1
ATOM 1531 C CA . ASP A 1 199 ? -13.947 -3.619 -9.545 1.00 93.00 199 ASP A CA 1
ATOM 1532 C C . ASP A 1 199 ? -14.571 -4.817 -8.801 1.00 93.00 199 ASP A C 1
ATOM 1534 O O . ASP A 1 199 ? -14.086 -5.941 -8.948 1.00 93.00 199 ASP A O 1
ATOM 1538 N N . PRO A 1 200 ? -15.646 -4.622 -8.015 1.00 90.00 200 PRO A N 1
ATOM 1539 C CA . PRO A 1 200 ? -16.253 -5.695 -7.232 1.00 90.00 200 PRO A CA 1
ATOM 1540 C C . PRO A 1 200 ? -16.925 -6.781 -8.086 1.00 90.00 200 PRO A C 1
ATOM 1542 O O . PRO A 1 200 ? -17.151 -7.881 -7.587 1.00 90.00 200 PRO A O 1
ATOM 1545 N N . MET A 1 201 ? -17.263 -6.504 -9.351 1.00 92.19 201 MET A N 1
ATOM 1546 C CA . MET A 1 201 ? -17.893 -7.482 -10.242 1.00 92.19 201 MET A CA 1
ATOM 1547 C C . MET A 1 201 ? -16.870 -8.373 -10.945 1.00 92.19 201 MET A C 1
ATOM 1549 O O . MET A 1 201 ? -17.107 -9.570 -11.109 1.00 92.19 201 MET A O 1
ATOM 1553 N N . THR A 1 202 ? -15.754 -7.796 -11.391 1.00 92.38 202 THR A N 1
ATOM 1554 C CA . THR A 1 202 ? -14.749 -8.502 -12.206 1.00 92.38 202 THR A CA 1
ATOM 1555 C C . THR A 1 202 ? -13.485 -8.869 -11.432 1.00 92.38 202 THR A C 1
ATOM 1557 O O . THR A 1 202 ? -12.734 -9.742 -11.864 1.00 92.38 202 THR A O 1
ATOM 1560 N N . GLY A 1 203 ? -13.227 -8.204 -10.304 1.00 91.00 203 GLY A N 1
ATOM 1561 C CA . GLY A 1 203 ? -11.971 -8.283 -9.561 1.00 91.00 203 GLY A CA 1
ATOM 1562 C C . GLY A 1 203 ? -10.806 -7.549 -10.232 1.00 91.00 203 GLY A C 1
ATOM 1563 O O . GLY A 1 203 ? -9.669 -7.682 -9.778 1.00 91.00 203 GLY A O 1
ATOM 1564 N N . TRP A 1 204 ? -11.046 -6.803 -11.315 1.00 92.50 204 TRP A N 1
ATOM 1565 C CA . TRP A 1 204 ? -9.992 -6.076 -12.021 1.00 92.50 204 TRP A CA 1
ATOM 1566 C C . TRP A 1 204 ? -9.461 -4.916 -11.188 1.00 92.50 204 TRP A C 1
ATOM 1568 O O . TRP A 1 204 ? -10.232 -4.174 -10.582 1.00 92.50 204 TRP A O 1
ATOM 1578 N N . LEU A 1 205 ? -8.138 -4.748 -11.196 1.00 94.31 205 LEU A N 1
ATOM 1579 C CA . LEU A 1 205 ? -7.465 -3.621 -10.563 1.00 94.31 205 LEU A CA 1
ATOM 1580 C C . LEU A 1 205 ? -7.328 -2.501 -11.595 1.00 94.31 205 LEU A C 1
ATOM 1582 O O . LEU A 1 205 ? -6.594 -2.641 -12.570 1.00 94.31 205 LEU A O 1
ATOM 1586 N N . TRP A 1 206 ? -8.029 -1.397 -11.370 1.00 93.81 206 TRP A N 1
ATOM 1587 C CA . TRP A 1 206 ? -7.950 -0.183 -12.177 1.00 93.81 206 TRP A CA 1
ATOM 1588 C C . TRP A 1 206 ? -7.052 0.829 -11.479 1.00 93.81 206 TRP A C 1
ATOM 1590 O O . TRP A 1 206 ? -7.318 1.161 -10.327 1.00 93.81 206 TRP A O 1
ATOM 1600 N N . ALA A 1 207 ? -6.017 1.335 -12.144 1.00 92.62 207 ALA A N 1
ATOM 1601 C CA . ALA A 1 207 ? -5.106 2.334 -11.587 1.00 92.62 207 ALA A CA 1
ATOM 1602 C C . ALA A 1 207 ? -5.133 3.621 -12.414 1.00 92.62 207 ALA A C 1
ATOM 1604 O O . ALA A 1 207 ? -5.021 3.576 -13.632 1.00 92.62 207 ALA A O 1
ATOM 1605 N N . GLY A 1 208 ? -5.266 4.766 -11.747 1.00 86.25 208 GLY A N 1
ATOM 1606 C CA . GLY A 1 208 ? -4.981 6.069 -12.337 1.00 86.25 208 GLY A CA 1
ATOM 1607 C C . GLY A 1 208 ? -3.491 6.361 -12.211 1.00 86.25 208 GLY A C 1
ATOM 1608 O O . GLY A 1 208 ? -3.006 6.601 -11.099 1.00 86.25 208 GLY A O 1
ATOM 1609 N N . ASP A 1 209 ? -2.779 6.334 -13.334 1.00 80.81 209 ASP A N 1
ATOM 1610 C CA . ASP A 1 209 ? -1.354 6.638 -13.410 1.00 80.81 209 ASP A CA 1
ATOM 1611 C C . ASP A 1 209 ? -1.144 8.057 -13.941 1.00 80.81 209 ASP A C 1
ATOM 1613 O O . ASP A 1 209 ? -1.548 8.398 -15.059 1.00 80.81 209 ASP A O 1
ATOM 1617 N N . VAL A 1 210 ? -0.534 8.911 -13.110 1.00 77.38 210 VAL A N 1
ATOM 1618 C CA . VAL A 1 210 ? -0.292 10.299 -13.499 1.00 77.38 210 VAL A CA 1
ATOM 1619 C C . VAL A 1 210 ? 0.856 10.326 -14.502 1.00 77.38 210 VAL A C 1
ATOM 1621 O O . VAL A 1 210 ? 2.008 10.055 -14.148 1.00 77.38 210 VAL A O 1
ATOM 1624 N N . GLY A 1 211 ? 0.566 10.684 -15.746 1.00 63.84 211 GLY A N 1
ATOM 1625 C CA . GLY A 1 211 ? 1.517 10.743 -16.846 1.00 63.84 211 GLY A CA 1
ATOM 1626 C C . GLY A 1 211 ? 2.346 12.035 -16.859 1.00 63.84 211 GLY A C 1
ATOM 1627 O O . GLY A 1 211 ? 2.139 12.976 -16.097 1.00 63.84 211 GLY A O 1
ATOM 1628 N N . GLN A 1 212 ? 3.350 12.106 -17.737 1.00 62.38 212 GLN A N 1
ATOM 1629 C CA . GLN A 1 212 ? 4.176 13.313 -17.901 1.00 62.38 212 GLN A CA 1
ATOM 1630 C C . GLN A 1 212 ? 3.560 14.324 -18.892 1.00 62.38 212 GLN A C 1
ATOM 1632 O O . GLN A 1 212 ? 3.544 14.072 -20.097 1.00 62.38 212 GLN A O 1
ATOM 1637 N N . ASP A 1 213 ? 3.146 15.505 -18.434 1.00 66.81 213 ASP A N 1
ATOM 1638 C CA . ASP A 1 2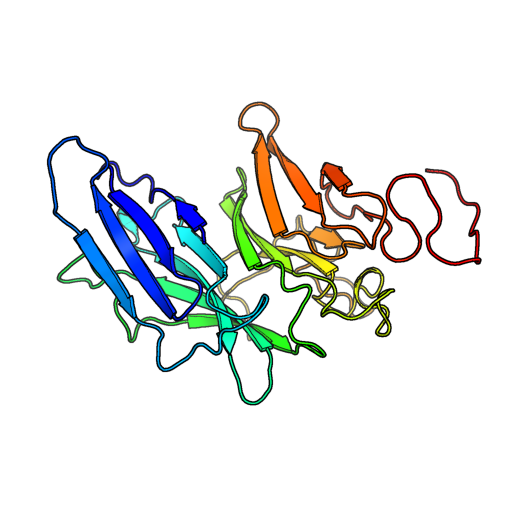13 ? 2.678 16.671 -19.219 1.00 66.81 213 ASP A CA 1
ATOM 1639 C C . ASP A 1 213 ? 1.316 16.522 -19.935 1.00 66.81 213 ASP A C 1
ATOM 1641 O O . ASP A 1 213 ? 0.369 17.237 -19.636 1.00 66.81 213 ASP A O 1
ATOM 1645 N N . ARG A 1 214 ? 1.230 15.666 -20.964 1.00 60.53 214 ARG A N 1
ATOM 1646 C CA . ARG A 1 214 ? 0.168 15.722 -22.006 1.00 60.53 214 ARG A CA 1
ATOM 1647 C C . ARG A 1 214 ? -1.035 14.770 -21.879 1.00 60.53 214 ARG A C 1
ATOM 1649 O O . ARG A 1 214 ? -1.909 14.810 -22.731 1.00 60.53 214 ARG A O 1
ATOM 1656 N N . MET A 1 215 ? -1.017 13.828 -20.946 1.00 62.59 215 MET A N 1
ATOM 1657 C CA . MET A 1 215 ? -1.862 12.624 -20.968 1.00 62.59 215 MET A CA 1
ATOM 1658 C C . MET A 1 215 ? -1.721 11.934 -19.621 1.00 62.59 215 MET A C 1
ATOM 1660 O O . MET A 1 215 ? -0.594 11.732 -19.176 1.00 62.59 215 MET A O 1
ATOM 1664 N N . GLU A 1 216 ? -2.858 11.646 -19.013 1.00 72.19 216 GLU A N 1
ATOM 1665 C CA . GLU A 1 216 ? -3.004 10.816 -17.824 1.00 72.19 216 GLU A CA 1
ATOM 1666 C C . GLU A 1 216 ? -3.519 9.450 -18.279 1.00 72.19 216 GLU A C 1
ATOM 1668 O O . GLU A 1 216 ? -4.185 9.366 -19.319 1.00 72.19 216 GLU A O 1
ATOM 1673 N N . GLU A 1 217 ? -3.215 8.396 -17.532 1.00 72.12 217 GLU A N 1
ATOM 1674 C CA . GLU A 1 217 ? -3.568 7.025 -17.899 1.00 72.12 217 GLU A CA 1
ATOM 1675 C C . GLU A 1 217 ? -4.497 6.401 -16.859 1.00 72.12 217 GLU A C 1
ATOM 1677 O O . GLU A 1 217 ? -4.431 6.688 -15.663 1.00 72.12 217 GLU A O 1
ATOM 1682 N N . VAL A 1 218 ? -5.416 5.570 -17.349 1.00 77.81 218 VAL A N 1
ATOM 1683 C CA . VAL A 1 218 ? -6.215 4.667 -16.525 1.00 77.81 218 VAL A CA 1
ATOM 1684 C C . VAL A 1 218 ? -5.935 3.268 -17.041 1.00 77.81 218 VAL A C 1
ATOM 1686 O O . VAL A 1 218 ? -6.371 2.910 -18.137 1.00 77.81 218 VAL A O 1
ATOM 1689 N N . ASP A 1 219 ? -5.202 2.499 -16.250 1.00 82.94 219 ASP A N 1
ATOM 1690 C CA . ASP A 1 219 ? -4.702 1.186 -16.626 1.00 82.94 219 ASP A CA 1
ATOM 1691 C C . ASP A 1 219 ? -5.492 0.078 -15.943 1.00 82.94 219 ASP A C 1
ATOM 1693 O O . ASP A 1 219 ? -5.806 0.149 -14.752 1.00 82.94 219 ASP A O 1
ATOM 1697 N N . ILE A 1 220 ? -5.757 -0.994 -16.689 1.00 87.69 220 ILE A N 1
ATOM 1698 C CA . ILE A 1 220 ? -6.137 -2.274 -16.094 1.00 87.69 220 ILE A CA 1
ATOM 1699 C C . ILE A 1 220 ? -4.843 -3.001 -15.741 1.00 87.69 220 ILE A C 1
ATOM 1701 O O . ILE A 1 220 ? -4.113 -3.482 -16.612 1.00 87.69 220 ILE A O 1
ATOM 1705 N N . ILE A 1 221 ? -4.566 -3.100 -14.450 1.00 93.00 221 ILE A N 1
ATOM 1706 C CA . ILE A 1 221 ? -3.369 -3.749 -13.939 1.00 93.00 221 ILE A CA 1
ATOM 1707 C C . ILE A 1 221 ? -3.566 -5.262 -13.950 1.00 93.00 221 ILE A C 1
ATOM 1709 O O . ILE A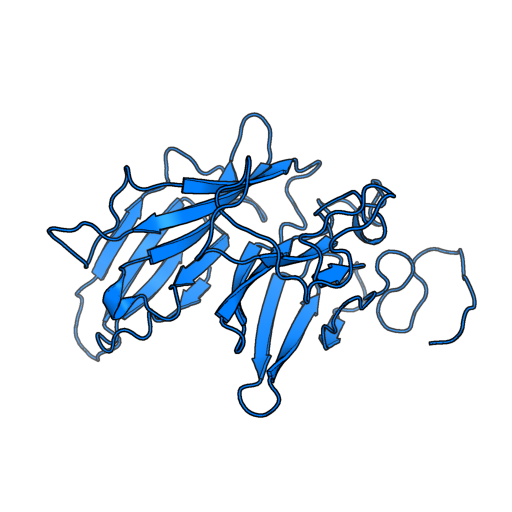 1 221 ? -4.462 -5.814 -13.308 1.00 93.00 221 ILE A O 1
ATOM 1713 N N . SER A 1 222 ? -2.677 -5.945 -14.663 1.00 92.94 222 SER A N 1
ATOM 1714 C CA . SER A 1 222 ? -2.660 -7.400 -14.784 1.00 92.94 222 SER A CA 1
ATOM 1715 C C . SER A 1 222 ? -1.390 -7.993 -14.174 1.00 92.94 222 SER A C 1
ATOM 1717 O O . SER A 1 222 ? -0.352 -7.336 -14.076 1.00 92.94 222 SER A O 1
ATOM 1719 N N . LYS A 1 223 ? -1.467 -9.259 -13.750 1.00 96.00 223 LYS A N 1
ATOM 1720 C CA . LYS A 1 223 ? -0.330 -9.994 -13.183 1.00 96.00 223 LYS A CA 1
ATOM 1721 C C . LYS A 1 223 ? 0.832 -10.043 -14.182 1.00 96.00 223 LYS A C 1
ATOM 1723 O O . LYS A 1 223 ? 0.699 -10.619 -15.257 1.00 96.00 223 LYS A O 1
ATOM 1728 N N . GLY A 1 224 ? 1.981 -9.504 -13.787 1.00 95.88 224 GLY A N 1
ATOM 1729 C CA . GLY A 1 224 ? 3.183 -9.413 -14.619 1.00 95.88 224 GLY A CA 1
ATOM 1730 C C . GLY A 1 224 ? 3.081 -8.382 -15.746 1.00 95.88 224 GLY A C 1
ATOM 1731 O O . GLY A 1 224 ? 3.973 -8.332 -16.591 1.00 95.88 224 GLY A O 1
ATOM 1732 N N . GLY A 1 225 ? 2.014 -7.577 -15.771 1.00 94.56 225 GLY A N 1
ATOM 1733 C CA . GLY A 1 225 ? 1.782 -6.558 -16.786 1.00 94.56 225 GLY A CA 1
ATOM 1734 C C . GLY A 1 225 ? 2.826 -5.444 -16.738 1.00 94.56 225 GLY A C 1
ATOM 1735 O O . GLY A 1 225 ? 3.299 -5.061 -15.664 1.00 94.56 225 GLY A O 1
ATOM 1736 N N . ASN A 1 226 ? 3.167 -4.931 -17.920 1.00 93.25 226 ASN A N 1
ATOM 1737 C CA . ASN A 1 226 ? 4.014 -3.760 -18.106 1.00 93.25 226 ASN A CA 1
ATOM 1738 C C . ASN A 1 226 ? 3.150 -2.599 -18.610 1.00 93.25 226 ASN A C 1
ATOM 1740 O O . ASN A 1 226 ? 2.680 -2.646 -19.744 1.00 93.25 226 ASN A O 1
ATOM 1744 N N . CYS A 1 227 ? 2.972 -1.566 -17.792 1.00 88.19 227 CYS A N 1
ATOM 1745 C CA . CYS A 1 227 ? 2.236 -0.344 -18.139 1.00 88.19 227 CYS A CA 1
ATOM 1746 C C . CYS A 1 227 ? 3.065 0.615 -19.016 1.00 88.19 227 CYS A C 1
ATOM 1748 O O . CYS A 1 227 ? 2.597 1.658 -19.448 1.00 88.19 227 CYS A O 1
ATOM 1750 N N . GLY A 1 228 ? 4.300 0.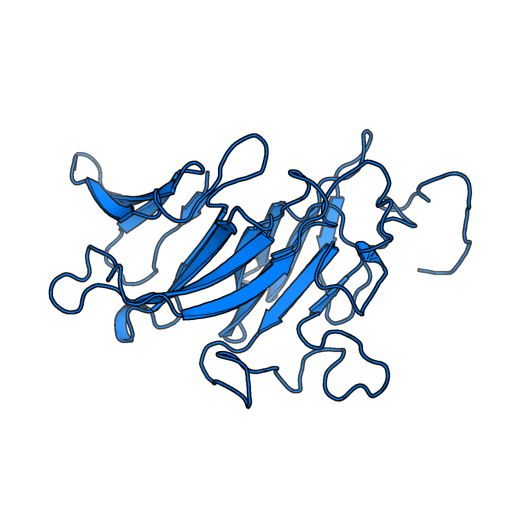237 -19.352 1.00 83.75 228 GLY A N 1
ATOM 1751 C CA . GLY A 1 228 ? 5.066 0.831 -20.438 1.00 83.75 228 GLY A CA 1
ATOM 1752 C C . GLY A 1 228 ? 5.897 2.055 -20.063 1.00 83.75 228 GLY A C 1
ATOM 1753 O O . GLY A 1 228 ? 6.877 2.319 -20.759 1.00 83.75 228 GLY A O 1
ATOM 1754 N N . TRP A 1 229 ? 5.623 2.767 -18.967 1.00 79.38 229 TRP A N 1
ATOM 1755 C CA . TRP A 1 229 ? 6.462 3.894 -18.542 1.00 79.38 229 TRP A CA 1
ATOM 1756 C C . TRP A 1 229 ? 7.896 3.430 -18.220 1.00 79.38 229 TRP A C 1
ATOM 1758 O O . TRP A 1 229 ? 8.094 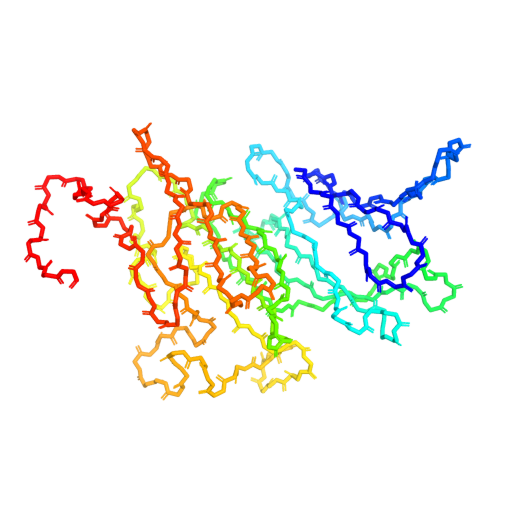2.405 -17.573 1.00 79.38 229 TRP A O 1
ATOM 1768 N N . ASN A 1 230 ? 8.959 4.112 -18.645 1.00 69.25 230 ASN A N 1
ATOM 1769 C CA . ASN A 1 230 ? 9.027 5.371 -19.395 1.00 69.25 230 ASN A CA 1
ATOM 1770 C C . ASN A 1 230 ? 9.233 5.194 -20.910 1.00 69.25 230 ASN A C 1
ATOM 1772 O O . ASN A 1 230 ? 9.654 6.133 -21.576 1.00 69.25 230 ASN A O 1
ATOM 1776 N N . LEU A 1 231 ? 9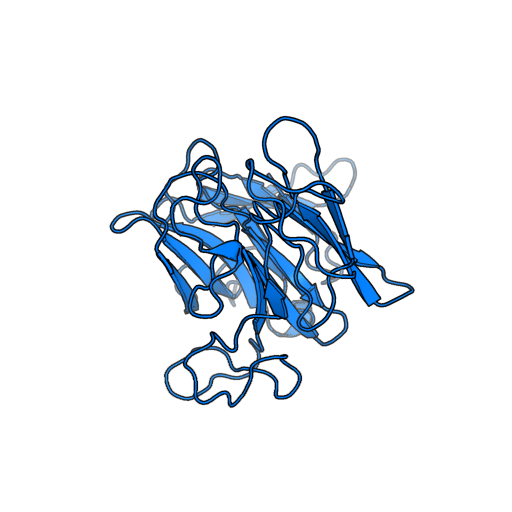.001 4.003 -21.461 1.00 65.00 231 LEU A N 1
ATOM 1777 C CA . LEU A 1 231 ? 9.098 3.747 -22.903 1.00 65.00 231 LEU A CA 1
ATOM 1778 C C . LEU A 1 231 ? 7.849 4.240 -23.632 1.00 65.00 231 LEU A C 1
ATOM 1780 O O . LEU A 1 231 ? 7.923 4.731 -24.759 1.00 65.00 231 LEU A O 1
ATOM 1784 N N . MET A 1 232 ? 6.712 4.120 -22.957 1.00 64.38 232 MET A N 1
ATOM 1785 C CA . MET A 1 232 ? 5.397 4.498 -23.433 1.00 64.38 232 MET A CA 1
ATOM 1786 C C . MET A 1 232 ? 4.747 5.488 -22.473 1.00 64.38 232 MET A C 1
ATOM 1788 O O . MET A 1 232 ? 5.117 5.615 -21.305 1.00 64.38 232 MET A O 1
ATOM 1792 N N . LYS A 1 233 ? 3.781 6.202 -23.026 1.00 52.34 233 LYS A N 1
ATOM 1793 C CA . LYS A 1 233 ? 2.824 7.049 -22.350 1.00 52.34 233 LYS A CA 1
ATOM 1794 C C . LYS A 1 233 ? 1.478 6.832 -23.039 1.00 52.34 233 LYS A C 1
ATOM 1796 O O . LYS A 1 233 ? 1.229 7.382 -24.121 1.00 52.34 233 LYS A O 1
ATOM 1801 N N . GLY A 1 234 ? 0.676 5.929 -22.495 1.00 63.66 234 GLY A N 1
ATOM 1802 C CA . GLY A 1 234 ? -0.477 5.334 -23.141 1.00 63.66 234 GLY A CA 1
ATOM 1803 C C . GLY A 1 234 ? -0.024 4.601 -24.397 1.00 63.66 234 GLY A C 1
ATOM 1804 O O . GLY A 1 234 ? 0.927 3.825 -24.389 1.00 63.66 234 GLY A O 1
ATOM 1805 N N . SER A 1 235 ? -0.652 4.904 -25.530 1.00 64.75 235 SER A N 1
ATOM 1806 C CA . SER A 1 235 ? -0.275 4.328 -26.827 1.00 64.75 235 SER A CA 1
ATOM 1807 C C . SER A 1 235 ? 0.881 5.050 -27.539 1.00 64.75 235 SER A C 1
ATOM 1809 O O . SER A 1 235 ? 1.217 4.692 -28.669 1.00 64.75 235 SER A O 1
ATOM 1811 N N . LEU A 1 236 ? 1.501 6.063 -26.921 1.00 55.69 236 LEU A N 1
ATOM 1812 C CA . LEU A 1 236 ? 2.562 6.874 -27.531 1.00 55.69 236 LEU A CA 1
ATOM 1813 C C . LEU A 1 236 ? 3.934 6.535 -26.945 1.00 55.69 236 LEU A C 1
ATOM 1815 O O . LEU A 1 236 ? 4.070 6.419 -25.735 1.00 55.69 236 LEU A O 1
ATOM 1819 N N . CYS A 1 237 ? 4.979 6.460 -27.772 1.00 66.38 237 CYS A N 1
ATOM 1820 C CA . CYS A 1 237 ? 6.348 6.366 -27.259 1.00 66.38 237 CYS A CA 1
ATOM 1821 C C . CYS A 1 237 ? 6.736 7.647 -26.506 1.00 66.38 237 CYS A C 1
ATOM 1823 O O . CYS A 1 237 ? 6.485 8.761 -26.981 1.00 66.38 237 CYS A O 1
ATOM 1825 N N . TYR A 1 238 ? 7.399 7.496 -25.364 1.00 54.78 238 TYR A N 1
ATOM 1826 C CA . TYR A 1 238 ? 7.932 8.605 -24.584 1.00 54.78 238 TYR A CA 1
ATOM 1827 C C . TYR A 1 238 ? 9.424 8.820 -24.895 1.00 54.78 238 TYR A C 1
ATOM 1829 O O . TYR A 1 238 ? 10.237 7.901 -24.834 1.00 54.78 238 TYR A O 1
ATOM 1837 N N . GLY A 1 239 ? 9.792 10.054 -25.264 1.00 54.28 239 GLY A N 1
ATOM 1838 C CA . GLY A 1 239 ? 11.131 10.390 -25.766 1.00 54.28 239 GLY A CA 1
ATOM 1839 C C . GLY A 1 239 ? 11.393 9.862 -27.189 1.00 54.28 239 GLY A C 1
ATOM 1840 O O . GLY A 1 239 ? 10.810 8.884 -27.637 1.00 54.28 239 GLY A O 1
ATOM 1841 N N . HIS A 1 240 ? 12.271 10.517 -27.955 1.00 41.66 240 HIS A N 1
ATOM 1842 C CA . HIS A 1 240 ? 12.540 10.220 -29.378 1.00 41.66 240 HIS A CA 1
ATOM 1843 C C . HIS A 1 240 ? 13.264 8.881 -29.666 1.00 41.66 240 HIS A C 1
ATOM 1845 O O . HIS A 1 240 ? 14.030 8.775 -30.624 1.00 41.66 240 HIS A O 1
ATOM 1851 N N . ARG A 1 241 ? 13.030 7.824 -28.888 1.00 43.53 241 ARG A N 1
ATOM 1852 C CA . ARG A 1 241 ? 13.403 6.461 -29.275 1.00 43.53 241 ARG A CA 1
ATOM 1853 C C . ARG A 1 241 ? 12.158 5.598 -29.325 1.00 43.53 241 ARG A C 1
ATOM 1855 O O . ARG A 1 241 ? 11.850 4.866 -28.397 1.00 43.53 241 ARG A O 1
ATOM 1862 N N . ALA A 1 242 ? 11.477 5.694 -30.464 1.00 36.31 242 ALA A N 1
ATOM 1863 C CA . ALA A 1 242 ? 10.533 4.684 -30.897 1.00 36.31 242 ALA A CA 1
ATOM 1864 C C . ALA A 1 242 ? 11.216 3.311 -30.826 1.00 36.31 242 ALA A C 1
ATOM 1866 O O . ALA A 1 242 ? 12.140 3.032 -31.591 1.00 36.31 242 ALA A O 1
ATOM 1867 N N . VAL A 1 243 ? 10.774 2.470 -29.898 1.00 41.84 243 VAL A N 1
ATOM 1868 C CA . VAL A 1 243 ? 10.983 1.030 -29.993 1.00 41.84 243 VAL A CA 1
ATOM 1869 C C . VAL A 1 243 ? 9.665 0.472 -30.495 1.00 41.84 243 VAL A C 1
ATOM 1871 O O . VAL A 1 243 ? 8.673 0.419 -29.779 1.00 41.84 243 VAL A O 1
ATOM 1874 N N . THR A 1 244 ? 9.642 0.130 -31.776 1.00 42.06 244 THR A N 1
ATOM 1875 C CA . THR A 1 244 ? 8.540 -0.586 -32.410 1.00 42.06 244 THR A CA 1
ATOM 1876 C C . THR A 1 244 ? 8.546 -2.039 -31.922 1.00 42.06 244 THR A C 1
ATOM 1878 O O . THR A 1 244 ? 9.492 -2.767 -32.223 1.00 42.06 244 THR A O 1
ATOM 1881 N N . GLY A 1 245 ? 7.506 -2.472 -31.205 1.00 32.06 245 GLY A N 1
ATOM 1882 C CA . GLY A 1 245 ? 7.262 -3.875 -30.842 1.00 32.06 245 GLY A CA 1
ATOM 1883 C C . GLY A 1 245 ? 5.781 -4.107 -30.503 1.00 32.06 245 GLY A C 1
ATOM 1884 O O . GLY A 1 245 ? 5.158 -3.177 -29.996 1.00 32.06 245 GLY A O 1
ATOM 1885 N N . PRO A 1 246 ? 5.191 -5.267 -30.860 1.00 37.94 246 PRO A N 1
ATOM 1886 C CA . PRO A 1 246 ? 3.741 -5.451 -30.929 1.00 37.94 246 PRO A CA 1
ATOM 1887 C C . PRO A 1 246 ? 3.124 -5.578 -29.531 1.00 37.94 246 PRO A C 1
ATOM 1889 O O . PRO A 1 246 ? 3.730 -6.197 -28.656 1.00 37.94 246 PRO A O 1
ATOM 1892 N N . GLY A 1 247 ? 1.959 -4.949 -29.351 1.00 35.12 247 GLY A N 1
ATOM 1893 C CA . GLY A 1 247 ? 1.208 -4.914 -28.091 1.00 35.12 247 GLY A CA 1
ATOM 1894 C C . GLY A 1 247 ? 0.345 -6.134 -27.819 1.00 35.12 247 GLY A C 1
ATOM 1895 O O . GLY A 1 247 ? 0.558 -7.186 -28.462 1.00 35.12 247 GLY A O 1
#

Radius of gyration: 18.18 Å; Cα contacts (8 Å, |Δi|>4): 636; chains: 1; bounding box: 44×37×58 Å